Protein AF-A0A7S1X3N7-F1 (afdb_monomer_lite)

pLDDT: mean 81.67, std 18.6, range [31.98, 98.5]

Radius of gyration: 89.51 Å; chains: 1; bounding box: 173×61×250 Å

Organism: NCBI:txid63592

Sequence (342 aa):
VVDAVEEAHQVPEQGSAKADAKAALGGDIGMGGTGRISLIDYAVDTLDAALANFRRNRAAAFEDFMAEFQALQEQATRVGQLLELKDGELMLLREERDDLQAASEEANSELDRLQAAMNAKEEEAAQAVAGIKAKNKALKQALHELQAEHKALQMECNRVRQELEASAVRQSEADHRAGELTAEVTRFREEAARFQGEAAKHEETASTALMRRDATQAELSELQKKFGELQMSTAVDGKSQEYVVKSLEEAQEERTALRAKNLELQREVDDLRGVNLSQQAQLLDHQNTRLALAEAESKVSMATAQAEHAKEVLALGAKDQELLEIVKTLLADQEQLSKSLS

Secondary structure (DSSP, 8-state):
----------PPP-------------------TTSHHHHHHHHHHHHHHHHHHHHHHHHHHHHHHHHHHHHHHHHHHHHHHHHHHHHHHHHHHHHHHHHHHHHHHHHHHHHHHHHHHHHHHHHHHHHHHHHHHHHHHHHHHHHHHHHHHHHHHHHHHHHHHHHHHHHHHHHHHHHHHHHHHHHHHHHHHHHHHHHHHHHHHHHHHHHHHHHHHHHHHHHHHHHHHHHHHHHHHHHH--S-HHHHHHHHHHHHHHHHHHHHHHHHHHHHHHHHHHHHHHHHHHHHHHHHHHHHHHHHHHHHHHHHHHHHHHHHHHHHHHHHHHHHHHHHHHHHHHHHHHHHH-

Structure (mmCIF, N/CA/C/O backbone):
data_AF-A0A7S1X3N7-F1
#
_entry.id   AF-A0A7S1X3N7-F1
#
loop_
_atom_site.group_PDB
_atom_site.id
_atom_site.type_symbol
_atom_site.label_atom_id
_atom_site.label_alt_id
_atom_site.label_comp_id
_atom_site.label_asym_id
_atom_site.label_entity_id
_atom_site.label_seq_id
_atom_site.pdbx_PDB_ins_code
_atom_site.Cartn_x
_atom_site.Cartn_y
_atom_site.Cartn_z
_atom_site.occupancy
_atom_site.B_iso_or_equiv
_atom_site.auth_seq_id
_atom_site.auth_comp_id
_atom_site.auth_asym_id
_atom_site.auth_atom_id
_atom_site.pdbx_PDB_model_num
ATOM 1 N N . VAL A 1 1 ? 40.260 18.367 -54.764 1.00 40.00 1 VAL A N 1
ATOM 2 C CA . VAL A 1 1 ? 41.353 18.015 -55.696 1.00 40.00 1 VAL A CA 1
ATOM 3 C C . VAL A 1 1 ? 40.689 17.789 -57.034 1.00 40.00 1 VAL A C 1
ATOM 5 O O . VAL A 1 1 ? 40.081 16.750 -57.222 1.00 40.00 1 VAL A O 1
ATOM 8 N N . VAL A 1 2 ? 40.630 18.839 -57.844 1.00 35.69 2 VAL A N 1
ATOM 9 C CA . VAL A 1 2 ? 39.925 18.886 -59.130 1.00 35.69 2 VAL A CA 1
ATOM 10 C C . VAL A 1 2 ? 40.788 19.764 -60.032 1.00 35.69 2 VAL A C 1
ATOM 12 O O . VAL A 1 2 ? 41.028 20.905 -59.649 1.00 35.69 2 VAL A O 1
ATOM 15 N N . ASP A 1 3 ? 41.262 19.160 -61.128 1.00 36.78 3 ASP A N 1
ATOM 16 C CA . ASP A 1 3 ? 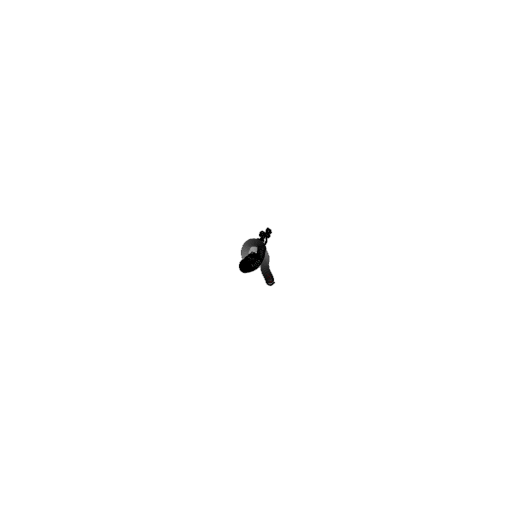41.555 19.713 -62.464 1.00 36.78 3 ASP A CA 1
ATOM 17 C C . ASP A 1 3 ? 42.520 20.917 -62.581 1.00 36.78 3 ASP A C 1
ATOM 19 O O . ASP A 1 3 ? 42.523 21.831 -61.773 1.00 36.78 3 ASP A O 1
ATOM 23 N N . ALA A 1 4 ? 43.384 21.063 -63.582 1.00 38.44 4 ALA A N 1
ATOM 24 C CA . ALA A 1 4 ? 43.682 20.311 -64.789 1.00 38.44 4 ALA A CA 1
ATOM 25 C C . ALA A 1 4 ? 45.101 20.703 -65.240 1.00 38.44 4 ALA A C 1
ATOM 27 O O . ALA A 1 4 ? 45.592 21.799 -64.962 1.00 38.44 4 ALA A O 1
ATOM 28 N N . VAL A 1 5 ? 45.736 19.774 -65.943 1.00 44.78 5 VAL A N 1
ATOM 29 C CA . VAL A 1 5 ? 46.969 19.942 -66.709 1.00 44.78 5 VAL A CA 1
ATOM 30 C C . VAL A 1 5 ? 46.626 20.637 -68.030 1.00 44.78 5 VAL A C 1
ATOM 32 O O . VAL A 1 5 ? 45.778 20.143 -68.766 1.00 44.78 5 VAL A O 1
ATOM 35 N N . GLU A 1 6 ? 47.309 21.736 -68.351 1.00 41.81 6 GLU A N 1
ATOM 36 C CA . GLU A 1 6 ? 47.381 22.290 -69.710 1.00 41.81 6 GLU A CA 1
ATOM 37 C C . GLU A 1 6 ? 48.855 22.390 -70.124 1.00 41.81 6 GLU A C 1
ATOM 39 O O . GLU A 1 6 ? 49.588 23.298 -69.731 1.00 41.81 6 GLU A O 1
ATOM 44 N N . GLU A 1 7 ? 49.288 21.410 -70.917 1.00 41.81 7 GLU A N 1
ATOM 45 C CA . GLU A 1 7 ? 50.455 21.501 -71.789 1.00 41.81 7 GLU A CA 1
ATOM 46 C C . GLU A 1 7 ? 50.010 22.069 -73.141 1.00 41.81 7 GLU A C 1
ATOM 48 O O . GLU A 1 7 ? 49.111 21.531 -73.785 1.00 41.81 7 GLU A O 1
ATOM 53 N N . ALA A 1 8 ? 50.694 23.111 -73.613 1.00 35.28 8 ALA A N 1
ATOM 54 C CA . ALA A 1 8 ? 50.691 23.489 -75.019 1.00 35.28 8 ALA A CA 1
ATOM 55 C C . ALA A 1 8 ? 52.132 23.727 -75.481 1.00 35.28 8 ALA A C 1
ATOM 57 O O . ALA A 1 8 ? 52.780 24.718 -75.143 1.00 35.28 8 ALA A O 1
ATOM 58 N N . HIS A 1 9 ? 52.622 22.768 -76.263 1.00 35.16 9 HIS A N 1
ATOM 59 C CA . HIS A 1 9 ? 53.802 22.873 -77.107 1.00 35.16 9 HIS A CA 1
ATOM 60 C C . HIS A 1 9 ? 53.662 23.997 -78.141 1.00 35.16 9 HIS A C 1
ATOM 62 O O . HIS A 1 9 ? 52.669 24.051 -78.861 1.00 35.16 9 HIS A O 1
ATOM 68 N N . GLN A 1 10 ? 54.726 24.783 -78.323 1.00 33.03 10 GLN A N 1
ATOM 69 C CA . GLN A 1 10 ? 55.079 25.369 -79.618 1.00 33.03 10 GLN A CA 1
ATOM 70 C C . GLN A 1 10 ? 56.592 25.231 -79.832 1.00 33.03 10 GLN A C 1
ATOM 72 O O . GLN A 1 10 ? 57.407 25.846 -79.149 1.00 33.03 10 GLN A O 1
ATOM 77 N N . VAL A 1 11 ? 56.936 24.347 -80.768 1.00 36.91 11 VAL A N 1
ATOM 78 C CA . VAL A 1 11 ? 58.272 24.128 -81.338 1.00 36.91 11 VAL A CA 1
ATOM 79 C C . VAL A 1 11 ? 58.586 25.277 -82.316 1.00 36.91 11 VAL A C 1
ATOM 81 O O . VAL A 1 11 ? 57.673 25.738 -83.003 1.00 36.91 11 VAL A O 1
ATOM 84 N N . PRO A 1 12 ? 59.843 25.754 -82.397 1.00 38.25 12 PRO A N 1
ATOM 85 C CA . PRO A 1 12 ? 60.230 26.877 -83.248 1.00 38.25 12 PRO A CA 1
ATOM 86 C C . PRO A 1 12 ? 60.347 26.497 -84.733 1.00 38.25 12 PRO A C 1
ATOM 88 O O . PRO A 1 12 ? 60.919 25.465 -85.084 1.00 38.25 12 PRO A O 1
ATOM 91 N N . GLU A 1 13 ? 59.867 27.387 -85.604 1.00 32.78 13 GLU A N 1
ATOM 92 C CA . GLU A 1 13 ? 60.093 27.353 -87.051 1.00 32.78 13 GLU A CA 1
ATOM 93 C C . GLU A 1 13 ? 61.589 27.505 -87.376 1.00 32.78 13 GLU A C 1
ATOM 95 O O . GLU A 1 13 ? 62.200 28.552 -87.150 1.00 32.78 13 GLU A O 1
ATOM 100 N N . GLN A 1 14 ? 62.174 26.466 -87.971 1.00 33.19 14 GLN A N 1
ATOM 101 C CA . GLN A 1 14 ? 63.392 26.563 -88.768 1.00 33.19 14 GLN A CA 1
ATOM 102 C C . GLN A 1 14 ? 63.088 26.205 -90.224 1.00 33.19 14 GLN A C 1
ATOM 104 O O . GLN A 1 14 ? 62.559 25.138 -90.516 1.00 33.19 14 GLN A O 1
ATOM 109 N N . GLY A 1 15 ? 63.552 27.070 -91.129 1.00 31.98 15 GLY A N 1
ATOM 110 C CA . GLY A 1 15 ? 64.021 26.661 -92.449 1.00 31.98 15 GLY A CA 1
ATOM 111 C C . GLY A 1 15 ? 63.140 27.045 -93.636 1.00 31.98 15 GLY A C 1
ATOM 112 O O . GLY A 1 15 ? 62.181 26.364 -93.968 1.00 31.98 15 GLY A O 1
ATOM 113 N N . SER A 1 16 ? 63.602 28.018 -94.423 1.00 34.56 16 SER A N 1
ATOM 114 C CA . SER A 1 16 ? 63.785 27.740 -95.852 1.00 34.56 16 SER A CA 1
ATOM 115 C C . SER A 1 16 ? 64.936 28.569 -96.424 1.00 34.56 16 SER A C 1
ATOM 117 O O . SER A 1 16 ? 64.802 29.713 -96.848 1.00 34.56 16 SER A O 1
ATOM 119 N N . ALA A 1 17 ? 66.113 27.947 -96.438 1.00 35.59 17 ALA A N 1
ATOM 120 C CA . ALA A 1 17 ? 67.140 28.271 -97.407 1.00 35.59 17 ALA A CA 1
ATOM 121 C C . ALA A 1 17 ? 66.644 27.790 -98.779 1.00 35.59 17 ALA A C 1
ATOM 123 O O . ALA A 1 17 ? 66.526 26.588 -99.016 1.00 35.59 17 ALA A O 1
ATOM 124 N N . LYS A 1 18 ? 66.351 28.725 -99.684 1.00 37.38 18 LYS A N 1
ATOM 125 C CA . LYS A 1 18 ? 66.353 28.457 -101.123 1.00 37.38 18 LYS A CA 1
ATOM 126 C C . LYS A 1 18 ? 67.552 29.161 -101.733 1.00 37.38 18 LYS A C 1
ATOM 128 O O . LYS A 1 18 ? 67.634 30.385 -101.768 1.00 37.38 18 LYS A O 1
ATOM 133 N N . ALA A 1 19 ? 68.491 28.326 -102.152 1.00 36.88 19 ALA A N 1
ATOM 134 C CA . ALA A 1 19 ? 69.541 28.655 -103.086 1.00 36.88 19 ALA A CA 1
ATOM 135 C C . ALA A 1 19 ? 68.937 29.176 -104.397 1.00 36.88 19 ALA A C 1
ATOM 137 O O . ALA A 1 19 ? 67.912 28.667 -104.833 1.00 36.88 19 ALA A O 1
ATOM 138 N N . ASP A 1 20 ? 69.616 30.132 -105.025 1.00 38.41 20 ASP A N 1
ATOM 139 C CA . ASP A 1 20 ? 69.907 30.053 -106.455 1.00 38.41 20 ASP A CA 1
ATOM 140 C C . ASP A 1 20 ? 71.143 30.905 -106.755 1.00 38.41 20 ASP A C 1
ATOM 142 O O . ASP A 1 20 ? 71.100 32.095 -107.064 1.00 38.41 20 ASP A O 1
ATOM 146 N N . ALA A 1 21 ? 72.291 30.240 -106.629 1.00 35.72 21 ALA A N 1
ATOM 147 C CA . ALA A 1 21 ? 73.495 30.605 -107.341 1.00 35.72 21 ALA A CA 1
ATOM 148 C C . ALA A 1 21 ? 73.266 30.294 -108.826 1.00 35.72 21 ALA A C 1
ATOM 150 O O . ALA A 1 21 ? 73.184 29.130 -109.219 1.00 35.72 21 ALA A O 1
ATOM 151 N N . LYS A 1 22 ? 73.205 31.331 -109.665 1.00 41.59 22 LYS A N 1
ATOM 152 C CA . LYS A 1 22 ? 73.392 31.187 -111.110 1.00 41.59 22 LYS A CA 1
ATOM 153 C C . LYS A 1 22 ? 74.346 32.265 -111.627 1.00 41.59 22 LYS A C 1
ATOM 155 O O . LYS A 1 22 ? 73.967 33.414 -111.816 1.00 41.59 22 LYS A O 1
ATOM 160 N N . ALA A 1 23 ? 75.599 31.823 -111.763 1.00 39.00 23 ALA A N 1
ATOM 161 C CA . ALA A 1 23 ? 76.650 32.199 -112.717 1.00 39.00 23 ALA A CA 1
ATOM 162 C C . ALA A 1 23 ? 76.291 33.340 -113.701 1.00 39.00 23 ALA A C 1
ATOM 164 O O . ALA A 1 23 ? 75.297 33.241 -114.410 1.00 39.00 23 ALA A O 1
ATOM 165 N N . ALA A 1 24 ? 77.053 34.427 -113.874 1.00 39.59 24 ALA A N 1
ATOM 166 C CA . ALA A 1 24 ? 78.513 34.570 -113.857 1.00 39.59 24 ALA A CA 1
ATOM 167 C C . ALA A 1 24 ? 79.218 33.422 -114.588 1.00 39.59 24 ALA A C 1
ATOM 169 O O . ALA A 1 24 ? 79.858 32.603 -113.948 1.00 39.59 24 ALA A O 1
ATOM 170 N N . LEU A 1 25 ? 79.032 33.340 -115.911 1.00 37.72 25 LEU A N 1
ATOM 171 C CA . LEU A 1 25 ? 79.966 32.752 -116.880 1.00 37.72 25 LEU A CA 1
ATOM 172 C C . LEU A 1 25 ? 79.434 33.034 -118.292 1.00 37.72 25 LEU A C 1
ATOM 174 O O . LEU A 1 25 ? 78.384 32.542 -118.690 1.00 37.72 25 LEU A O 1
ATOM 178 N N . GLY A 1 26 ? 80.164 33.862 -119.030 1.00 36.25 26 GLY A N 1
ATOM 179 C CA . GLY A 1 26 ? 79.854 34.241 -120.406 1.00 36.25 26 GLY A CA 1
ATOM 180 C C . GLY A 1 26 ? 80.964 35.101 -120.990 1.00 36.25 26 GLY A C 1
ATOM 181 O O . GLY A 1 26 ? 80.697 36.159 -121.547 1.00 36.25 26 GLY A O 1
ATOM 182 N N . GLY A 1 27 ? 82.209 34.675 -120.753 1.00 39.00 27 GLY A N 1
ATOM 183 C CA . GLY A 1 27 ? 83.386 35.172 -121.443 1.00 39.00 27 GLY A CA 1
ATOM 184 C C . GLY A 1 27 ? 83.392 34.660 -122.878 1.00 39.00 27 GLY A C 1
ATOM 185 O O . GLY A 1 27 ? 83.196 33.472 -123.131 1.00 39.00 27 GLY A O 1
ATOM 186 N N . ASP A 1 28 ? 83.600 35.597 -123.787 1.00 41.72 28 ASP A N 1
ATOM 187 C CA . ASP A 1 28 ? 83.743 35.407 -125.219 1.00 41.72 28 ASP A CA 1
ATOM 188 C C . ASP A 1 28 ? 85.150 34.848 -125.493 1.00 41.72 28 ASP A C 1
ATOM 190 O O . ASP A 1 28 ? 86.141 35.575 -125.430 1.00 41.72 28 ASP A O 1
ATOM 194 N N . ILE A 1 29 ? 85.268 33.531 -125.699 1.00 42.97 29 ILE A N 1
ATOM 195 C CA . ILE A 1 29 ? 86.505 32.900 -126.182 1.00 42.97 29 ILE A CA 1
ATOM 196 C C . ILE A 1 29 ? 86.153 31.924 -127.301 1.00 42.97 29 ILE A C 1
ATOM 198 O O . ILE A 1 29 ? 85.418 30.952 -127.123 1.00 42.97 29 ILE A O 1
ATOM 202 N N . GLY A 1 30 ? 86.706 32.238 -128.471 1.00 39.28 30 GLY A N 1
ATOM 203 C CA . GLY A 1 30 ? 86.535 31.531 -129.725 1.00 39.28 30 GLY A CA 1
ATOM 204 C C . GLY A 1 30 ? 86.944 30.058 -129.688 1.00 39.28 30 GLY A C 1
ATOM 205 O O . GLY A 1 30 ? 87.846 29.621 -128.978 1.00 39.28 30 GLY A O 1
ATOM 206 N N . MET A 1 31 ? 86.231 29.310 -130.523 1.00 39.97 31 MET A N 1
ATOM 207 C CA . MET A 1 31 ? 86.315 27.875 -130.753 1.00 39.97 31 MET A CA 1
ATOM 208 C C . MET A 1 31 ? 87.683 27.398 -131.260 1.00 39.97 31 MET A C 1
ATOM 210 O O . MET A 1 31 ? 88.169 27.858 -132.291 1.00 39.97 31 MET A O 1
ATOM 214 N N . GLY A 1 32 ? 88.192 26.344 -130.616 1.00 37.72 32 GLY A N 1
ATOM 215 C CA . GLY A 1 32 ? 89.198 25.419 -131.141 1.00 37.72 32 GLY A CA 1
ATOM 216 C C . GLY A 1 32 ? 88.828 23.956 -130.838 1.00 37.72 32 GLY A C 1
ATOM 217 O O . GLY A 1 32 ? 89.127 23.444 -129.768 1.00 37.72 32 GLY A O 1
ATOM 218 N N . GLY A 1 33 ? 88.129 23.307 -131.775 1.00 43.81 33 GLY A N 1
ATOM 219 C CA . GLY A 1 33 ? 88.212 21.894 -132.211 1.00 43.81 33 GLY A CA 1
ATOM 220 C C . GLY A 1 33 ? 88.226 20.661 -131.282 1.00 43.81 33 GLY A C 1
ATOM 221 O O . GLY A 1 33 ? 87.825 19.608 -131.766 1.00 43.81 33 GLY A O 1
ATOM 222 N N . THR A 1 34 ? 88.655 20.697 -130.017 1.00 49.03 34 THR A N 1
ATOM 223 C CA . THR A 1 34 ? 88.927 19.460 -129.231 1.00 49.03 34 THR A CA 1
ATOM 224 C C . THR A 1 34 ? 88.362 19.444 -127.801 1.00 49.03 34 THR A C 1
ATOM 226 O O . THR A 1 34 ? 88.423 18.415 -127.137 1.00 49.03 34 THR A O 1
ATOM 229 N N . GLY A 1 35 ? 87.722 20.527 -127.340 1.00 47.34 35 GLY A N 1
ATOM 230 C CA . GLY A 1 35 ? 87.152 20.647 -125.982 1.00 47.34 35 GLY A CA 1
ATOM 231 C C . GLY A 1 35 ? 85.696 20.185 -125.797 1.00 47.34 35 GLY A C 1
ATOM 232 O O . GLY A 1 35 ? 85.143 20.328 -124.711 1.00 47.34 35 GLY A O 1
ATOM 233 N N . ARG A 1 36 ? 85.031 19.661 -126.839 1.00 49.53 36 ARG A N 1
ATOM 234 C CA . ARG A 1 36 ? 83.619 19.226 -126.740 1.00 49.53 36 ARG A CA 1
ATOM 235 C C . ARG A 1 36 ? 83.440 17.861 -126.071 1.00 49.53 36 ARG A C 1
ATOM 237 O O . ARG A 1 36 ? 82.425 17.666 -125.417 1.00 49.53 36 ARG A O 1
ATOM 244 N N . ILE A 1 37 ? 84.408 16.952 -126.200 1.00 53.44 37 ILE A N 1
ATOM 245 C CA . ILE A 1 37 ? 84.350 15.625 -125.561 1.00 53.44 37 ILE A CA 1
ATOM 246 C C . ILE A 1 37 ? 84.584 15.766 -124.045 1.00 53.44 37 ILE A C 1
ATOM 248 O O . ILE A 1 37 ? 83.771 15.289 -123.265 1.00 53.44 37 ILE A O 1
ATOM 252 N N . SER A 1 38 ? 85.563 16.579 -123.619 1.00 59.84 38 SER A N 1
ATOM 253 C CA . SER A 1 38 ? 85.843 16.820 -122.191 1.00 59.84 38 SER A CA 1
ATOM 254 C C . SER A 1 38 ? 84.722 17.549 -121.438 1.00 59.84 38 SER A C 1
ATOM 256 O O . SER A 1 38 ? 84.604 17.406 -120.226 1.00 59.84 38 SER A O 1
ATOM 258 N N . LEU A 1 39 ? 83.909 18.354 -122.133 1.00 65.00 39 LEU A N 1
ATOM 259 C CA . LEU A 1 39 ? 82.765 19.048 -121.532 1.00 65.00 39 LEU A CA 1
ATOM 260 C C . LEU A 1 39 ? 81.564 18.109 -121.337 1.00 65.00 39 LEU A C 1
ATOM 262 O O . LEU A 1 39 ? 80.830 18.253 -120.363 1.00 65.00 39 LEU A O 1
ATOM 266 N N . ILE A 1 40 ? 81.371 17.157 -122.256 1.00 72.75 40 ILE A N 1
ATOM 267 C CA . ILE A 1 40 ? 80.328 16.131 -122.149 1.00 72.75 40 ILE A CA 1
ATOM 268 C C . ILE A 1 40 ? 80.687 15.148 -121.035 1.00 72.75 40 ILE A C 1
ATOM 270 O O . ILE A 1 40 ? 79.837 14.892 -120.190 1.00 72.75 40 ILE A O 1
ATOM 274 N N . ASP A 1 41 ? 81.937 14.685 -120.973 1.00 74.25 41 ASP A N 1
ATOM 275 C CA . ASP A 1 41 ? 82.396 13.781 -119.910 1.00 74.25 41 ASP A CA 1
ATOM 276 C C . ASP A 1 41 ? 82.271 14.439 -118.524 1.00 74.25 41 ASP A C 1
ATOM 278 O O . ASP A 1 41 ? 81.711 13.851 -117.605 1.00 74.25 41 ASP A O 1
ATOM 282 N N . TYR A 1 42 ? 82.643 15.719 -118.389 1.00 77.19 42 TYR A N 1
ATOM 283 C CA . TYR A 1 42 ? 82.430 16.486 -117.154 1.00 77.19 42 TYR A CA 1
ATOM 284 C C . TYR A 1 42 ? 80.940 16.664 -116.800 1.00 77.19 42 TYR A C 1
ATOM 286 O O . TYR A 1 42 ? 80.556 16.596 -115.631 1.00 77.19 42 TYR A O 1
ATOM 294 N N . ALA A 1 43 ? 80.073 16.896 -117.792 1.00 75.56 43 ALA A N 1
ATOM 295 C CA . ALA A 1 43 ? 78.629 16.998 -117.574 1.00 75.56 43 ALA A CA 1
ATOM 296 C C . ALA A 1 43 ? 78.009 15.655 -117.144 1.00 75.56 43 ALA A C 1
ATOM 298 O O . ALA A 1 43 ? 77.106 15.636 -116.312 1.00 75.56 43 ALA A O 1
ATOM 299 N N . VAL A 1 44 ? 78.508 14.537 -117.677 1.00 81.56 44 VAL A N 1
ATOM 300 C CA . VAL A 1 44 ? 78.096 13.185 -117.280 1.00 81.56 44 VAL A CA 1
ATOM 301 C C . VAL A 1 44 ? 78.582 12.871 -115.865 1.00 81.56 44 VAL A C 1
ATOM 303 O O . VAL A 1 44 ? 77.761 12.508 -115.030 1.00 81.56 44 VAL A O 1
ATOM 306 N N . ASP A 1 45 ? 79.851 13.131 -115.540 1.00 81.88 45 ASP A N 1
ATOM 307 C CA . ASP A 1 45 ? 80.408 12.913 -114.197 1.00 81.88 45 ASP A CA 1
ATOM 308 C C . ASP A 1 45 ? 79.705 13.761 -113.123 1.00 81.88 45 ASP A C 1
ATOM 310 O O . ASP A 1 45 ? 79.450 13.304 -112.006 1.00 81.88 45 ASP A O 1
ATOM 314 N N . THR A 1 46 ? 79.353 15.010 -113.447 1.00 80.94 46 THR A N 1
ATOM 315 C CA . THR A 1 46 ? 78.602 15.885 -112.530 1.00 80.94 46 THR A CA 1
ATOM 316 C C . THR A 1 46 ? 77.153 15.439 -112.356 1.00 80.94 46 THR A C 1
ATOM 318 O O . THR A 1 46 ? 76.634 15.502 -111.238 1.00 80.94 46 THR A O 1
ATOM 321 N N . LEU A 1 47 ? 76.502 14.944 -113.414 1.00 83.75 47 LEU A N 1
ATOM 322 C CA . LEU A 1 47 ? 75.176 14.331 -113.321 1.00 83.75 47 LEU A CA 1
ATOM 323 C C . LEU A 1 47 ? 75.212 13.023 -112.527 1.00 83.75 47 LEU A C 1
ATOM 325 O O . LEU A 1 47 ? 74.334 12.815 -111.693 1.00 83.75 47 LEU A O 1
ATOM 329 N N . ASP A 1 48 ? 76.229 12.185 -112.709 1.00 84.06 48 ASP A N 1
ATOM 330 C CA . ASP A 1 48 ? 76.407 10.943 -111.956 1.00 84.06 48 ASP A CA 1
ATOM 331 C C . ASP A 1 48 ? 76.693 11.219 -110.476 1.00 84.06 48 ASP A C 1
ATOM 333 O O . ASP A 1 48 ? 76.115 10.567 -109.602 1.00 84.06 48 ASP A O 1
ATOM 337 N N . ALA A 1 49 ? 77.490 12.244 -110.162 1.00 82.25 49 ALA A N 1
ATOM 338 C CA . ALA A 1 49 ? 77.694 12.711 -108.793 1.00 82.25 49 ALA A CA 1
ATOM 339 C C . ALA A 1 49 ? 76.400 13.272 -108.174 1.00 82.25 49 ALA A C 1
ATOM 341 O O . ALA A 1 49 ? 76.083 12.971 -107.019 1.00 82.25 49 ALA A O 1
ATOM 342 N N . ALA A 1 50 ? 75.615 14.044 -108.933 1.00 83.31 50 ALA A N 1
ATOM 343 C CA . ALA A 1 50 ? 74.322 14.560 -108.487 1.00 83.31 50 ALA A CA 1
ATOM 344 C C . ALA A 1 50 ? 73.296 13.434 -108.273 1.00 83.31 50 ALA A C 1
ATOM 346 O O . ALA A 1 50 ? 72.578 13.436 -107.273 1.00 83.31 50 ALA A O 1
ATOM 347 N N . LEU A 1 51 ? 73.265 12.434 -109.157 1.00 87.50 51 LEU A N 1
ATOM 348 C CA . LEU A 1 51 ? 72.406 11.257 -109.050 1.00 87.50 51 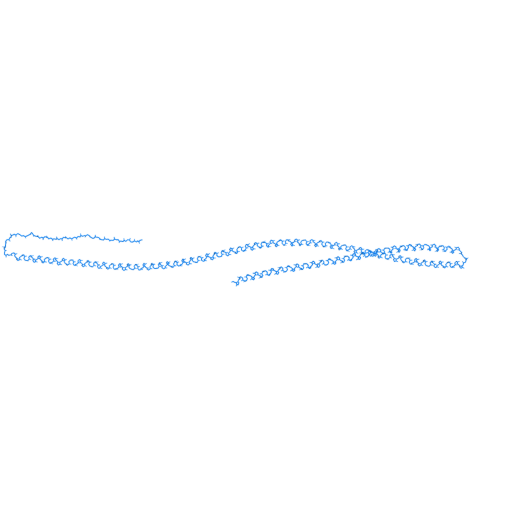LEU A CA 1
ATOM 349 C C . LEU A 1 51 ? 72.816 10.378 -107.863 1.00 87.50 51 LEU A C 1
ATOM 351 O O . LEU A 1 51 ? 71.956 9.889 -107.129 1.00 87.50 51 LEU A O 1
ATOM 355 N N . ALA A 1 52 ? 74.119 10.197 -107.640 1.00 84.25 52 ALA A N 1
ATOM 356 C CA . ALA A 1 52 ? 74.651 9.491 -106.480 1.00 84.25 52 ALA A CA 1
ATOM 357 C C . ALA A 1 52 ? 74.295 10.215 -105.173 1.00 84.25 52 ALA A C 1
ATOM 359 O O . ALA A 1 52 ? 73.852 9.570 -104.225 1.00 84.25 52 ALA A O 1
ATOM 360 N N . ASN A 1 53 ? 74.405 11.546 -105.134 1.00 86.81 53 ASN A N 1
ATOM 361 C CA . ASN A 1 53 ? 73.986 12.351 -103.986 1.00 86.81 53 ASN A CA 1
ATOM 362 C C . ASN A 1 53 ? 72.471 12.305 -103.767 1.00 86.81 53 ASN A C 1
ATOM 364 O O . ASN A 1 53 ? 72.032 12.134 -102.636 1.00 86.81 53 ASN A O 1
ATOM 368 N N . PHE A 1 54 ? 71.659 12.368 -104.826 1.00 90.44 54 PHE A N 1
ATOM 369 C CA . PHE A 1 54 ? 70.209 12.208 -104.715 1.00 90.44 54 PHE A CA 1
ATOM 370 C C . PHE A 1 54 ? 69.832 10.827 -104.164 1.00 90.44 54 PHE A C 1
ATOM 372 O O . PHE A 1 54 ? 68.999 10.727 -103.266 1.00 90.44 54 PHE A O 1
ATOM 379 N N . ARG A 1 55 ? 70.473 9.757 -104.653 1.00 91.31 55 ARG A N 1
ATOM 380 C CA . ARG A 1 55 ? 70.269 8.391 -104.147 1.00 91.31 55 ARG A CA 1
ATOM 381 C C . ARG A 1 55 ? 70.679 8.258 -102.680 1.00 91.31 55 ARG A C 1
ATOM 383 O O . ARG A 1 55 ? 69.932 7.651 -101.921 1.00 91.31 55 ARG A O 1
ATOM 390 N N . ARG A 1 56 ? 71.810 8.849 -102.277 1.00 88.81 56 ARG A N 1
ATOM 391 C CA . ARG A 1 56 ? 72.262 8.876 -100.875 1.00 88.81 56 ARG A CA 1
ATOM 392 C C . ARG A 1 56 ? 71.308 9.656 -99.977 1.00 88.81 56 ARG A C 1
ATOM 394 O O . ARG A 1 56 ? 70.893 9.124 -98.961 1.00 88.81 56 ARG A O 1
ATOM 401 N N . ASN A 1 57 ? 70.901 10.859 -100.376 1.00 91.75 57 ASN A N 1
ATOM 402 C CA . ASN A 1 57 ? 69.970 11.680 -99.600 1.00 91.75 57 ASN A CA 1
ATOM 403 C C . ASN A 1 57 ? 68.596 11.014 -99.479 1.00 91.75 57 ASN A C 1
ATOM 405 O O . ASN A 1 57 ? 67.982 11.063 -98.422 1.00 91.75 57 ASN A O 1
ATOM 409 N N . ARG A 1 58 ? 68.122 10.352 -100.542 1.00 92.56 58 ARG A N 1
ATOM 410 C CA . ARG A 1 58 ? 66.881 9.570 -100.504 1.00 92.56 58 ARG A CA 1
ATOM 411 C C . ARG A 1 58 ? 66.992 8.361 -99.572 1.00 92.56 58 ARG A C 1
ATOM 413 O O . ARG A 1 58 ? 66.020 8.060 -98.891 1.00 92.56 58 ARG A O 1
ATOM 420 N N . ALA A 1 59 ? 68.128 7.663 -99.570 1.00 90.25 59 ALA A N 1
ATOM 421 C CA . ALA A 1 59 ? 68.364 6.543 -98.663 1.00 90.25 59 ALA A CA 1
ATOM 422 C C . ALA A 1 59 ? 68.427 7.015 -97.202 1.00 90.25 59 ALA A C 1
ATOM 424 O O . ALA A 1 59 ? 67.706 6.469 -96.379 1.00 90.25 59 ALA A O 1
ATOM 425 N N . ALA A 1 60 ? 69.178 8.083 -96.917 1.00 89.94 60 ALA A N 1
ATOM 426 C CA . ALA A 1 60 ? 69.266 8.680 -95.584 1.00 89.94 60 ALA A CA 1
ATOM 427 C C . ALA A 1 60 ? 67.896 9.161 -95.074 1.00 89.94 60 ALA A C 1
ATOM 429 O O . ALA A 1 60 ? 67.482 8.778 -93.992 1.00 89.94 60 ALA A O 1
ATOM 430 N N . ALA A 1 61 ? 67.129 9.891 -95.892 1.00 91.62 61 ALA A N 1
ATOM 431 C CA . ALA A 1 61 ? 65.786 10.334 -95.510 1.00 91.62 61 ALA A CA 1
ATOM 432 C C . ALA A 1 61 ? 64.812 9.165 -95.265 1.00 91.62 61 ALA A C 1
ATOM 434 O O . ALA A 1 61 ? 63.904 9.272 -94.445 1.00 91.62 61 ALA A O 1
ATOM 435 N N . PHE A 1 62 ? 64.974 8.050 -95.985 1.00 93.75 62 PHE A N 1
ATOM 436 C CA . PHE A 1 62 ? 64.185 6.844 -95.740 1.00 93.75 62 PHE A CA 1
ATOM 437 C C . PHE A 1 62 ? 64.615 6.134 -94.448 1.00 93.75 62 PHE A C 1
ATOM 439 O O . PHE A 1 62 ? 63.756 5.654 -93.717 1.00 93.75 62 PHE A O 1
ATOM 446 N N . GLU A 1 63 ? 65.914 6.082 -94.149 1.00 93.56 63 GLU A N 1
ATOM 447 C CA . GLU A 1 63 ? 66.436 5.548 -92.886 1.00 93.56 63 GLU A CA 1
ATOM 448 C C . GLU A 1 63 ? 65.966 6.379 -91.684 1.00 93.56 63 GLU A C 1
ATOM 450 O O . GLU A 1 63 ? 65.461 5.800 -90.723 1.00 93.56 63 GLU A O 1
ATOM 455 N N . ASP A 1 64 ? 66.023 7.711 -91.776 1.00 93.69 64 ASP A N 1
ATOM 456 C CA . ASP A 1 64 ? 65.508 8.631 -90.753 1.00 93.69 64 ASP A CA 1
ATOM 457 C C . ASP A 1 64 ? 64.003 8.417 -90.529 1.00 93.69 64 ASP A C 1
ATOM 459 O O . ASP A 1 64 ? 63.559 8.224 -89.398 1.00 93.69 64 ASP A O 1
ATOM 463 N N . PHE A 1 65 ? 63.218 8.337 -91.611 1.00 95.69 65 PHE A N 1
ATOM 464 C CA . PHE A 1 65 ? 61.788 8.030 -91.531 1.00 95.69 65 PHE A CA 1
ATOM 465 C C . PHE A 1 65 ? 61.516 6.676 -90.863 1.00 95.69 65 PHE A C 1
ATOM 467 O O . PHE A 1 65 ? 60.601 6.559 -90.051 1.00 95.69 65 PHE A O 1
ATOM 474 N N . MET A 1 66 ? 62.290 5.638 -91.190 1.00 95.94 66 MET A N 1
ATOM 475 C CA . MET A 1 66 ? 62.116 4.317 -90.582 1.00 95.94 66 MET A CA 1
ATOM 476 C C . MET A 1 66 ? 62.480 4.319 -89.095 1.00 95.94 66 MET A C 1
ATOM 478 O O . MET A 1 66 ? 61.805 3.644 -88.317 1.00 95.94 66 MET A O 1
ATOM 482 N N . ALA A 1 67 ? 63.500 5.080 -88.691 1.00 94.31 67 ALA A N 1
ATOM 483 C CA . ALA A 1 67 ? 63.864 5.252 -87.288 1.00 94.31 67 ALA A CA 1
ATOM 484 C C . ALA A 1 67 ? 62.768 6.001 -86.510 1.00 94.31 67 ALA A C 1
ATOM 486 O O . ALA A 1 67 ? 62.367 5.556 -85.434 1.00 94.31 67 ALA A O 1
ATOM 487 N N . GLU A 1 68 ? 62.224 7.083 -87.076 1.00 95.94 68 GLU A N 1
ATOM 488 C CA . GLU A 1 68 ? 61.084 7.805 -86.500 1.00 95.94 68 GLU A CA 1
ATOM 489 C C . GLU A 1 68 ? 59.840 6.916 -86.406 1.00 95.94 68 GLU A C 1
ATOM 491 O O . GLU A 1 68 ? 59.193 6.866 -85.361 1.00 95.94 68 GLU A O 1
ATOM 496 N N . PHE A 1 69 ? 59.527 6.159 -87.462 1.00 95.88 69 PHE A N 1
ATOM 497 C CA . PHE A 1 69 ? 58.400 5.229 -87.478 1.00 95.88 69 PHE A CA 1
ATOM 498 C C . PHE A 1 69 ? 58.532 4.151 -86.394 1.00 95.88 69 PHE A C 1
ATOM 500 O O . PHE A 1 69 ? 57.563 3.868 -85.687 1.00 95.88 69 PHE A O 1
ATOM 507 N N . GLN A 1 70 ? 59.726 3.578 -86.219 1.00 95.88 70 GLN A N 1
ATOM 508 C CA . GLN A 1 70 ? 59.995 2.606 -85.156 1.00 95.88 70 GLN A CA 1
ATOM 509 C C . GLN A 1 70 ? 59.864 3.236 -83.764 1.00 95.88 70 GLN A C 1
ATOM 511 O O . GLN A 1 70 ? 59.207 2.658 -82.899 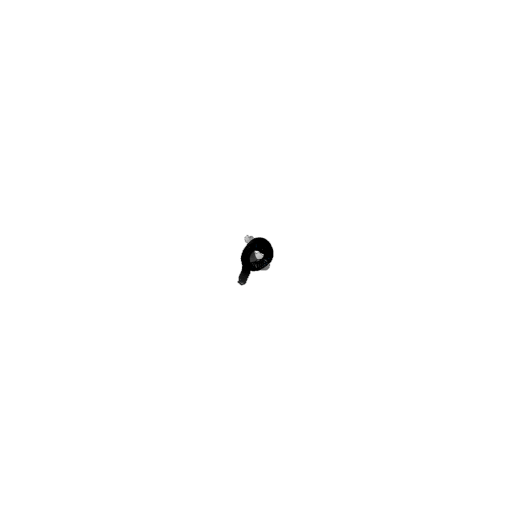1.00 95.88 70 GLN A O 1
ATOM 516 N N . ALA A 1 71 ? 60.404 4.441 -83.558 1.00 95.62 71 ALA A N 1
ATOM 517 C CA . ALA A 1 71 ? 60.263 5.165 -82.295 1.00 95.62 71 ALA A CA 1
ATOM 518 C C . ALA A 1 71 ? 58.788 5.461 -81.962 1.00 95.62 71 ALA A C 1
ATOM 520 O O . ALA A 1 71 ? 58.354 5.267 -80.824 1.00 95.62 71 ALA A O 1
ATOM 521 N N . LEU A 1 72 ? 57.992 5.854 -82.961 1.00 96.56 72 LEU A N 1
ATOM 522 C CA . LEU A 1 72 ? 56.543 6.036 -82.837 1.00 96.56 72 LEU A CA 1
ATOM 523 C C . LEU A 1 72 ? 55.821 4.726 -82.502 1.00 96.56 72 LEU A C 1
ATOM 525 O O . LEU A 1 72 ? 54.921 4.721 -81.664 1.00 96.56 72 LEU A O 1
ATOM 529 N N . GLN A 1 73 ? 56.216 3.610 -83.115 1.00 96.19 73 GLN A N 1
ATOM 530 C CA . GLN A 1 73 ? 55.630 2.300 -82.833 1.00 96.19 73 GLN A CA 1
ATOM 531 C C . GLN A 1 73 ? 55.933 1.833 -81.398 1.00 96.19 73 GLN A C 1
ATOM 533 O O . GLN A 1 73 ? 55.049 1.313 -80.708 1.00 96.19 73 GLN A O 1
ATOM 538 N N . GLU A 1 74 ? 57.155 2.061 -80.911 1.00 96.25 74 GLU A N 1
ATOM 539 C CA . GLU A 1 74 ? 57.516 1.811 -79.513 1.00 96.25 74 GLU A CA 1
ATOM 540 C C . GLU A 1 74 ? 56.728 2.708 -78.555 1.00 96.25 74 GLU A C 1
ATOM 542 O O . GLU A 1 74 ? 56.208 2.230 -77.544 1.00 96.25 74 GLU A O 1
ATOM 547 N N . GLN A 1 75 ? 56.595 3.998 -78.877 1.00 96.75 75 GLN A N 1
ATOM 548 C CA . GLN A 1 75 ? 55.815 4.939 -78.078 1.00 96.75 75 GLN A CA 1
ATOM 549 C C . GLN A 1 75 ? 54.340 4.525 -78.011 1.00 96.75 75 GLN A C 1
ATOM 551 O O . GLN A 1 75 ? 53.776 4.485 -76.920 1.00 96.75 75 GLN A O 1
ATOM 556 N N . ALA A 1 76 ? 53.734 4.145 -79.139 1.00 96.19 76 ALA A N 1
ATOM 557 C CA . ALA A 1 76 ? 52.361 3.648 -79.187 1.00 96.19 76 ALA A CA 1
ATOM 558 C C . ALA A 1 76 ? 52.179 2.390 -78.322 1.00 96.19 76 ALA A C 1
ATOM 560 O O . ALA A 1 76 ? 51.194 2.276 -77.594 1.00 96.19 76 ALA A O 1
ATOM 561 N N . THR A 1 77 ? 53.161 1.483 -78.333 1.00 97.12 77 THR A N 1
ATOM 562 C CA . THR A 1 77 ? 53.143 0.275 -77.493 1.00 97.12 77 THR A CA 1
ATOM 563 C C . THR A 1 77 ? 53.206 0.623 -76.003 1.00 97.12 77 THR A C 1
ATOM 565 O O . THR A 1 77 ? 52.428 0.088 -75.215 1.00 97.12 77 THR A O 1
ATOM 568 N N . ARG A 1 78 ? 54.081 1.560 -75.603 1.00 96.75 78 ARG A N 1
ATOM 569 C CA . ARG A 1 78 ? 54.171 2.031 -74.206 1.00 96.75 78 ARG A CA 1
ATOM 570 C C . ARG A 1 78 ? 52.883 2.712 -73.750 1.00 96.75 78 ARG A C 1
ATOM 572 O O . ARG A 1 78 ? 52.437 2.474 -72.633 1.00 96.75 78 ARG A O 1
ATOM 579 N N . VAL A 1 79 ? 52.274 3.531 -74.608 1.00 97.38 79 VAL A N 1
ATOM 580 C CA . VAL A 1 79 ? 50.979 4.166 -74.319 1.00 97.38 79 VAL A CA 1
ATOM 581 C C . VAL A 1 79 ? 49.887 3.108 -74.145 1.00 97.38 79 VAL A C 1
ATOM 583 O O . VAL A 1 79 ? 49.123 3.202 -73.191 1.00 97.38 79 VAL A O 1
ATOM 586 N N . GLY A 1 80 ? 49.853 2.072 -74.990 1.00 97.44 80 GLY A N 1
ATOM 587 C CA . GLY A 1 80 ? 48.918 0.951 -74.841 1.00 97.44 80 GLY A CA 1
ATOM 588 C C . GLY A 1 80 ? 49.046 0.243 -73.488 1.00 97.44 80 GLY A C 1
ATOM 589 O O . GLY A 1 80 ? 48.054 0.074 -72.789 1.00 97.44 80 GLY A O 1
ATOM 590 N N . GLN A 1 81 ? 50.271 -0.079 -73.066 1.00 97.00 81 GLN A N 1
ATOM 591 C CA . GLN A 1 81 ? 50.527 -0.703 -71.759 1.00 97.00 81 GLN A CA 1
ATOM 592 C C . GLN A 1 81 ? 50.124 0.198 -70.583 1.00 97.00 81 GLN A C 1
ATOM 594 O O . GLN A 1 81 ? 49.583 -0.277 -69.587 1.00 97.00 81 GLN A O 1
ATOM 599 N N . LEU A 1 82 ? 50.374 1.508 -70.685 1.00 97.69 82 LEU A N 1
ATOM 600 C CA . LEU A 1 82 ? 49.949 2.466 -69.663 1.00 97.69 82 LEU A CA 1
ATOM 601 C C . LEU A 1 82 ? 48.424 2.568 -69.572 1.00 97.69 82 LEU A C 1
ATOM 603 O O . LEU A 1 82 ? 47.905 2.670 -68.463 1.00 97.69 82 LEU A O 1
ATOM 607 N N . LEU A 1 83 ? 47.717 2.521 -70.704 1.00 97.25 83 LEU A N 1
ATOM 608 C CA . LEU A 1 83 ? 46.254 2.499 -70.722 1.00 97.25 83 LEU A CA 1
ATOM 609 C C . LEU A 1 83 ? 45.711 1.244 -70.035 1.00 97.25 83 LEU A C 1
ATOM 611 O O . LEU A 1 83 ? 44.867 1.373 -69.158 1.00 97.25 83 LEU A O 1
ATOM 615 N N . GLU A 1 84 ? 46.254 0.061 -70.334 1.00 96.94 84 GLU A N 1
ATOM 616 C CA . GLU A 1 84 ? 45.844 -1.191 -69.676 1.00 96.94 84 GLU A CA 1
ATOM 617 C C . GLU A 1 84 ? 46.057 -1.151 -68.154 1.00 96.94 84 GLU A C 1
ATOM 619 O O . GLU A 1 84 ? 45.181 -1.556 -67.388 1.00 96.94 84 GLU A O 1
ATOM 624 N N . LEU A 1 85 ? 47.198 -0.621 -67.696 1.00 97.50 85 LEU A N 1
ATOM 625 C CA . LEU A 1 85 ? 47.466 -0.449 -66.265 1.00 97.50 85 LEU A CA 1
ATOM 626 C C . LEU A 1 85 ? 46.480 0.530 -65.617 1.00 97.50 85 LEU A C 1
ATOM 628 O O . LEU A 1 85 ? 45.975 0.259 -64.527 1.00 97.50 85 LEU A O 1
ATOM 632 N N . LYS A 1 86 ? 46.182 1.652 -66.282 1.00 96.81 86 LYS A N 1
ATOM 633 C CA . LYS A 1 86 ? 45.238 2.653 -65.770 1.00 96.81 86 LYS A CA 1
ATOM 634 C C . LYS A 1 86 ? 43.802 2.142 -65.756 1.00 96.81 86 LYS A C 1
ATOM 636 O O . LYS A 1 86 ? 43.091 2.408 -64.791 1.00 96.81 86 LYS A O 1
ATOM 641 N N . ASP A 1 87 ? 43.396 1.363 -66.751 1.00 97.75 87 ASP A N 1
ATOM 642 C CA . ASP A 1 87 ? 42.092 0.699 -66.763 1.00 97.75 87 ASP A CA 1
ATOM 643 C C . ASP A 1 87 ? 41.975 -0.318 -65.616 1.00 97.75 87 ASP A C 1
ATOM 645 O O . ASP A 1 87 ? 40.940 -0.377 -64.949 1.00 97.75 87 ASP A O 1
ATOM 649 N N . GLY A 1 88 ? 43.051 -1.059 -65.320 1.00 97.88 88 GLY A N 1
ATOM 650 C CA . GLY A 1 88 ? 43.123 -1.951 -64.160 1.00 97.88 88 GLY A CA 1
ATOM 651 C C . GLY A 1 88 ? 42.999 -1.214 -62.820 1.00 97.88 88 GLY A C 1
ATOM 652 O O . GLY A 1 88 ? 42.199 -1.607 -61.973 1.00 97.88 88 GLY A O 1
ATOM 653 N N . GLU A 1 89 ? 43.733 -0.112 -62.636 1.00 97.75 89 GLU A N 1
ATOM 654 C CA . GLU A 1 89 ? 43.618 0.741 -61.441 1.00 97.75 89 GLU A CA 1
ATOM 655 C C . GLU A 1 89 ? 42.197 1.309 -61.279 1.00 97.75 89 GLU A C 1
ATOM 657 O O . GLU A 1 89 ? 41.647 1.305 -60.177 1.00 97.75 89 GLU A O 1
ATOM 662 N N . LEU A 1 90 ? 41.571 1.762 -62.371 1.00 97.69 90 LEU A N 1
ATOM 663 C CA . LEU A 1 90 ? 40.202 2.282 -62.351 1.00 97.69 90 LEU A CA 1
ATOM 664 C C . LEU A 1 90 ? 39.165 1.207 -62.006 1.00 97.69 90 LEU A C 1
ATOM 666 O O . LEU A 1 90 ? 38.170 1.529 -61.359 1.00 97.69 90 LEU A O 1
ATOM 670 N N . MET A 1 91 ? 39.372 -0.044 -62.424 1.00 97.62 91 MET A N 1
ATOM 671 C CA . MET A 1 91 ? 38.509 -1.168 -62.038 1.00 97.62 91 MET A CA 1
ATOM 672 C C . MET A 1 91 ? 38.586 -1.427 -60.531 1.00 97.62 91 MET A C 1
ATOM 674 O O . MET A 1 91 ? 37.547 -1.450 -59.878 1.00 97.62 91 MET A O 1
ATOM 678 N N . LEU A 1 92 ? 39.793 -1.515 -59.964 1.00 97.94 92 LEU A N 1
ATOM 679 C CA . LEU A 1 92 ? 39.977 -1.739 -58.524 1.00 97.94 92 LEU A CA 1
ATOM 680 C C . LEU A 1 92 ? 39.390 -0.600 -57.680 1.00 97.94 92 LEU A C 1
ATOM 682 O O . LEU A 1 92 ? 38.719 -0.851 -56.685 1.00 97.94 92 LEU A O 1
ATOM 686 N N . LEU A 1 93 ? 39.575 0.655 -58.103 1.00 97.81 93 LEU A N 1
ATOM 687 C CA . LEU A 1 93 ? 38.977 1.806 -57.417 1.00 97.81 93 LEU A CA 1
ATOM 688 C C . LEU A 1 93 ? 37.444 1.804 -57.486 1.00 97.81 93 LEU A C 1
ATOM 690 O O . LEU A 1 93 ? 36.790 2.306 -56.574 1.00 97.81 93 LEU A O 1
ATOM 694 N N . ARG A 1 94 ? 36.851 1.269 -58.563 1.00 97.81 94 ARG A N 1
ATOM 695 C CA . ARG A 1 94 ? 35.393 1.105 -58.659 1.00 97.81 94 ARG A CA 1
ATOM 696 C C . ARG A 1 94 ? 34.895 0.026 -57.710 1.00 97.81 94 ARG A C 1
ATOM 698 O O . ARG A 1 94 ? 33.904 0.284 -57.040 1.00 97.81 94 ARG A O 1
ATOM 705 N N . GLU A 1 95 ? 35.585 -1.111 -57.638 1.00 98.12 95 GLU A N 1
ATOM 706 C CA . GLU A 1 95 ? 35.273 -2.184 -56.686 1.00 98.12 95 GLU A CA 1
ATOM 707 C C . GLU A 1 95 ? 35.369 -1.676 -55.241 1.00 98.12 95 GLU A C 1
ATOM 709 O O . GLU A 1 95 ? 34.407 -1.797 -54.491 1.00 98.12 95 GLU A O 1
ATOM 714 N N . GLU A 1 96 ? 36.454 -0.986 -54.878 1.00 98.31 96 GLU A N 1
ATOM 715 C CA . GLU A 1 96 ? 36.617 -0.402 -53.539 1.00 98.31 96 GLU A CA 1
ATOM 716 C C . GLU A 1 96 ? 35.516 0.621 -53.215 1.00 98.31 96 GLU A C 1
ATOM 718 O O . GLU A 1 96 ? 34.979 0.654 -52.108 1.00 98.31 96 GLU A O 1
ATOM 723 N N . ARG A 1 97 ? 35.140 1.458 -54.188 1.00 98.25 97 ARG A N 1
ATOM 724 C CA . ARG A 1 97 ? 34.050 2.428 -54.027 1.00 98.25 97 ARG A CA 1
ATOM 725 C C . ARG A 1 97 ? 32.696 1.737 -53.856 1.00 98.25 97 ARG A C 1
ATOM 727 O O . ARG A 1 97 ? 31.891 2.223 -53.065 1.00 98.25 97 ARG A O 1
ATOM 734 N N . ASP A 1 98 ? 32.450 0.636 -54.560 1.00 98.38 98 ASP A N 1
ATOM 735 C CA . ASP A 1 98 ? 31.218 -0.149 -54.434 1.00 98.38 98 ASP A CA 1
ATOM 736 C C . ASP A 1 98 ? 31.161 -0.861 -53.064 1.00 98.38 98 ASP A C 1
ATOM 738 O O . ASP A 1 98 ? 30.128 -0.811 -52.396 1.00 98.38 98 ASP A O 1
ATOM 742 N N . ASP A 1 99 ? 32.283 -1.412 -52.586 1.00 98.31 99 ASP A N 1
ATOM 743 C CA . ASP A 1 99 ? 32.404 -2.020 -51.252 1.00 98.31 99 ASP A CA 1
ATOM 744 C C . ASP A 1 99 ? 32.175 -0.995 -50.132 1.00 98.31 99 ASP A C 1
ATOM 746 O O . ASP A 1 99 ? 31.421 -1.242 -49.186 1.00 98.31 99 ASP A O 1
ATOM 750 N N . LEU A 1 100 ? 32.782 0.191 -50.242 1.00 98.00 100 LEU A N 1
ATOM 751 C CA . LEU A 1 100 ? 32.572 1.285 -49.290 1.00 98.00 100 LEU A CA 1
ATOM 752 C C . LEU A 1 100 ? 31.125 1.778 -49.300 1.00 98.00 100 LEU A C 1
ATOM 754 O O . LEU A 1 100 ? 30.585 2.121 -48.245 1.00 98.00 100 LEU A O 1
ATOM 758 N N . GLN A 1 101 ? 30.485 1.810 -50.469 1.00 98.38 101 GLN A N 1
ATOM 759 C CA . GLN A 1 101 ? 29.079 2.175 -50.572 1.00 98.38 101 GLN A CA 1
ATOM 760 C C . GLN A 1 101 ? 28.189 1.127 -49.892 1.00 98.38 101 GLN A C 1
ATOM 762 O O . GLN A 1 101 ? 27.341 1.501 -49.082 1.00 98.38 101 GLN A O 1
ATOM 767 N N . ALA A 1 102 ? 28.423 -0.165 -50.136 1.00 98.12 102 ALA A N 1
ATOM 768 C CA . ALA A 1 102 ? 27.690 -1.245 -49.479 1.00 98.12 102 ALA A CA 1
ATOM 769 C C . ALA A 1 102 ? 27.862 -1.205 -47.950 1.00 98.12 102 ALA A C 1
ATOM 771 O O . ALA A 1 102 ? 26.878 -1.265 -47.211 1.00 98.12 102 ALA A O 1
ATOM 772 N N . ALA A 1 103 ? 29.093 -1.007 -47.467 1.00 98.19 103 ALA A N 1
ATOM 773 C CA . ALA A 1 103 ? 29.376 -0.859 -46.040 1.00 98.19 103 ALA A CA 1
ATOM 774 C C . ALA A 1 103 ? 28.691 0.381 -45.436 1.00 98.19 103 ALA A C 1
ATOM 776 O O . ALA A 1 103 ? 28.185 0.335 -44.313 1.00 98.19 103 ALA A O 1
ATOM 777 N N . SER A 1 104 ? 28.639 1.493 -46.177 1.00 98.38 104 SER A N 1
ATOM 778 C CA . SER A 1 104 ? 27.929 2.699 -45.743 1.00 98.38 104 SER A CA 1
ATOM 779 C C . SER A 1 104 ? 26.417 2.483 -45.666 1.00 98.38 104 SER A C 1
ATOM 781 O O . SER A 1 104 ? 25.783 2.993 -44.744 1.00 98.38 104 SER A O 1
ATOM 783 N N . GLU A 1 105 ? 25.825 1.770 -46.624 1.00 98.31 105 GLU A N 1
ATOM 784 C CA . GLU A 1 105 ? 24.396 1.440 -46.623 1.00 98.31 105 GLU A CA 1
ATOM 785 C C . GLU A 1 105 ? 24.046 0.518 -45.446 1.00 98.31 105 GLU A C 1
ATOM 787 O O . GLU A 1 105 ? 23.068 0.771 -44.736 1.00 98.31 105 GLU A O 1
ATOM 792 N N . GLU A 1 106 ? 24.883 -0.486 -45.167 1.00 98.38 106 GLU A N 1
ATOM 793 C CA . GLU A 1 106 ? 24.724 -1.366 -44.007 1.00 98.38 106 GLU A CA 1
ATOM 794 C C . GLU A 1 106 ? 24.810 -0.583 -42.689 1.00 98.38 106 GLU A C 1
ATOM 796 O O . GLU A 1 106 ? 23.910 -0.694 -41.850 1.00 98.38 106 GLU A O 1
ATOM 801 N N . ALA A 1 107 ? 25.825 0.272 -42.530 1.00 98.12 107 ALA A N 1
ATOM 802 C CA . ALA A 1 107 ? 25.993 1.101 -41.339 1.00 98.12 107 ALA A CA 1
ATOM 803 C C . ALA A 1 107 ? 24.803 2.048 -41.108 1.00 98.12 107 ALA A C 1
ATOM 805 O O . ALA A 1 107 ? 24.332 2.181 -39.978 1.00 98.12 107 ALA A O 1
ATOM 806 N N . ASN A 1 108 ? 24.275 2.667 -42.170 1.00 98.19 108 ASN A N 1
ATOM 807 C CA . ASN A 1 108 ? 23.080 3.510 -42.080 1.00 98.19 108 ASN A CA 1
ATOM 808 C C . ASN A 1 108 ? 21.847 2.699 -41.660 1.00 98.19 108 ASN A C 1
ATOM 810 O O . ASN A 1 108 ? 21.089 3.136 -40.797 1.00 98.19 108 ASN A O 1
ATOM 814 N N . SER A 1 109 ? 21.681 1.488 -42.202 1.00 98.25 109 SER A N 1
ATOM 815 C CA . SER A 1 109 ? 20.576 0.608 -41.808 1.00 98.25 109 SER A CA 1
ATOM 816 C C . SER A 1 109 ? 20.647 0.199 -40.332 1.00 98.25 109 SER A C 1
ATOM 818 O O . SER A 1 109 ? 19.618 0.096 -39.663 1.00 98.25 109 SER A O 1
ATOM 820 N N . GLU A 1 110 ? 21.855 0.003 -39.799 1.00 98.44 110 GLU A N 1
ATOM 821 C CA . GLU A 1 110 ? 22.052 -0.340 -38.394 1.00 98.44 110 GLU A CA 1
ATOM 822 C C . GLU A 1 110 ? 21.832 0.867 -37.476 1.00 98.44 110 GLU A C 1
ATOM 824 O O . GLU A 1 110 ? 21.220 0.727 -36.417 1.00 98.44 110 GLU A O 1
ATOM 829 N N . LEU A 1 111 ? 22.233 2.070 -37.904 1.00 98.50 111 LEU A N 1
ATOM 830 C CA . LEU A 1 111 ? 21.899 3.310 -37.200 1.00 98.50 111 LEU A CA 1
ATOM 831 C C . LEU A 1 111 ? 20.383 3.501 -37.079 1.00 98.50 111 LEU A C 1
ATOM 833 O O . LEU A 1 111 ? 19.898 3.780 -35.982 1.00 98.50 111 LEU A O 1
ATOM 837 N N . ASP A 1 112 ? 19.629 3.282 -38.157 1.00 98.44 112 ASP A N 1
ATOM 838 C CA . ASP A 1 112 ? 18.166 3.387 -38.133 1.00 98.44 112 ASP A CA 1
ATOM 839 C C . ASP A 1 112 ? 17.533 2.363 -37.177 1.00 98.44 112 ASP A C 1
ATOM 841 O O . ASP A 1 112 ? 16.636 2.698 -36.394 1.00 98.44 112 ASP A O 1
ATOM 845 N N . ARG A 1 113 ? 18.025 1.115 -37.184 1.00 98.44 113 ARG A N 1
ATOM 846 C CA . ARG A 1 113 ? 17.568 0.069 -36.252 1.00 98.44 113 ARG A CA 1
ATOM 847 C C . ARG A 1 113 ? 17.859 0.429 -34.801 1.00 98.44 113 ARG A C 1
ATOM 849 O O . ARG A 1 113 ? 16.977 0.282 -33.954 1.00 98.44 113 ARG A O 1
ATOM 856 N N . LEU A 1 114 ? 19.068 0.903 -34.507 1.00 98.38 114 LEU A N 1
ATOM 857 C CA . LEU A 1 114 ? 19.463 1.302 -33.158 1.00 98.38 114 LEU A CA 1
ATOM 858 C C . LEU A 1 114 ? 18.662 2.511 -32.676 1.00 98.38 114 LEU A C 1
ATOM 860 O O . LEU A 1 114 ? 18.212 2.517 -31.530 1.00 98.38 114 LEU A O 1
ATOM 864 N N . GLN A 1 115 ? 18.407 3.492 -33.543 1.00 98.38 115 GLN A N 1
ATOM 865 C CA . GLN A 1 115 ? 17.576 4.646 -33.209 1.00 98.38 115 GLN A CA 1
ATOM 866 C C . GLN A 1 115 ? 16.132 4.225 -32.903 1.00 98.38 115 GLN A C 1
ATOM 868 O O . GLN A 1 115 ? 15.547 4.681 -31.920 1.00 98.38 115 GLN A O 1
ATOM 873 N N . ALA A 1 116 ? 15.562 3.313 -33.697 1.00 98.19 116 ALA A N 1
ATOM 874 C CA . ALA A 1 116 ? 14.233 2.765 -33.437 1.00 98.19 116 ALA A CA 1
ATOM 875 C C . ALA A 1 116 ? 14.181 1.985 -32.112 1.00 98.19 116 ALA A C 1
ATOM 877 O O . ALA A 1 116 ? 13.248 2.160 -31.326 1.00 98.19 116 ALA A O 1
ATOM 878 N N . ALA A 1 117 ? 15.199 1.166 -31.829 1.00 98.38 117 ALA A N 1
ATOM 879 C CA . ALA A 1 117 ? 15.304 0.422 -30.578 1.00 98.38 117 ALA A CA 1
ATOM 880 C C . ALA A 1 117 ? 15.451 1.350 -29.360 1.00 98.38 117 ALA A C 1
ATOM 882 O O . ALA A 1 117 ? 14.819 1.114 -28.329 1.00 98.38 117 ALA A O 1
ATOM 883 N N . MET A 1 118 ? 16.242 2.420 -29.484 1.00 98.25 118 MET A N 1
ATOM 884 C CA . MET A 1 118 ? 16.406 3.434 -28.443 1.00 98.25 118 MET A CA 1
ATOM 885 C C . MET A 1 118 ? 15.079 4.134 -28.146 1.00 98.25 118 MET A C 1
ATOM 887 O O . MET A 1 118 ? 14.655 4.147 -26.992 1.00 98.25 118 MET A O 1
ATOM 891 N N . ASN A 1 119 ? 14.376 4.618 -29.173 1.00 98.31 119 ASN A N 1
ATOM 892 C CA . ASN A 1 119 ? 13.075 5.272 -29.011 1.00 98.31 119 ASN A CA 1
ATOM 893 C C . ASN A 1 119 ? 12.044 4.335 -28.352 1.00 98.31 119 ASN A C 1
ATOM 895 O O . ASN A 1 119 ? 11.326 4.741 -27.439 1.00 98.31 119 ASN A O 1
ATOM 899 N N . ALA A 1 120 ? 12.003 3.060 -28.760 1.00 98.31 120 ALA A N 1
ATOM 900 C CA . ALA A 1 120 ? 11.117 2.067 -28.153 1.00 98.31 120 ALA A CA 1
ATOM 901 C C . ALA A 1 120 ? 11.436 1.839 -26.664 1.00 98.31 120 ALA A C 1
ATOM 903 O O . ALA A 1 120 ? 10.530 1.715 -25.838 1.00 98.31 120 ALA A O 1
ATOM 904 N N . LYS A 1 121 ? 12.724 1.816 -26.297 1.00 98.06 121 LYS A N 1
ATOM 905 C CA . LYS A 1 121 ? 13.155 1.678 -24.899 1.00 98.06 121 LYS A CA 1
ATOM 906 C C . LYS A 1 121 ? 12.866 2.920 -24.064 1.00 98.06 121 LYS A C 1
ATOM 908 O O . LYS A 1 121 ? 12.504 2.782 -22.896 1.00 98.06 121 LYS A O 1
ATOM 913 N N . GLU A 1 122 ? 12.989 4.112 -24.637 1.00 98.25 122 GLU A N 1
ATOM 914 C CA . GLU A 1 122 ? 12.590 5.358 -23.977 1.00 98.25 122 GLU A CA 1
ATOM 915 C C . GLU A 1 122 ? 11.085 5.390 -23.698 1.00 98.25 122 GLU A C 1
ATOM 917 O O . GLU A 1 122 ? 10.672 5.778 -22.602 1.00 98.25 122 GLU A O 1
ATOM 922 N N . GLU A 1 123 ? 10.265 4.918 -24.639 1.00 98.25 123 GLU A N 1
ATOM 923 C CA . GLU A 1 123 ? 8.820 4.812 -24.447 1.00 98.25 123 GLU A CA 1
ATOM 924 C C . GLU A 1 123 ? 8.461 3.790 -23.356 1.00 98.25 123 GLU A C 1
ATOM 926 O O . GLU A 1 123 ? 7.693 4.106 -22.444 1.00 98.25 123 GLU A O 1
ATOM 931 N N . GLU A 1 124 ? 9.070 2.600 -23.381 1.00 98.25 124 GLU A N 1
ATOM 932 C CA . GLU A 1 124 ? 8.896 1.577 -22.339 1.00 98.25 124 GLU A CA 1
ATOM 933 C C . GLU A 1 124 ? 9.280 2.125 -20.951 1.00 98.25 124 GLU A C 1
ATOM 935 O O . GLU A 1 124 ? 8.538 1.969 -19.975 1.00 98.25 124 GLU A O 1
ATOM 940 N N . ALA A 1 125 ? 10.406 2.839 -20.859 1.00 98.00 125 ALA A N 1
ATOM 941 C CA . ALA A 1 125 ? 10.851 3.474 -19.624 1.00 98.00 125 ALA A CA 1
ATOM 942 C C . ALA A 1 125 ? 9.879 4.569 -19.154 1.00 98.00 125 ALA A C 1
ATOM 944 O O . ALA A 1 125 ? 9.558 4.643 -17.963 1.00 98.00 125 ALA A O 1
ATOM 945 N N . ALA A 1 126 ? 9.368 5.399 -20.067 1.00 98.19 126 ALA A N 1
ATOM 946 C CA . ALA A 1 126 ? 8.386 6.431 -19.749 1.00 98.19 126 ALA A CA 1
ATOM 947 C C . ALA A 1 126 ? 7.081 5.823 -19.208 1.00 98.19 126 ALA A C 1
ATOM 949 O O . ALA A 1 126 ? 6.560 6.289 -18.187 1.00 98.19 126 ALA A O 1
ATOM 950 N N . GLN A 1 127 ? 6.590 4.748 -19.831 1.00 98.12 127 GLN A N 1
ATOM 951 C CA . GLN A 1 127 ? 5.416 4.007 -19.369 1.00 98.12 127 GLN A CA 1
ATOM 952 C C . GLN A 1 127 ? 5.653 3.376 -17.988 1.00 98.12 127 GLN A C 1
ATOM 954 O O . GLN A 1 127 ? 4.814 3.516 -17.092 1.00 98.12 127 GLN A O 1
ATOM 959 N N . ALA A 1 128 ? 6.818 2.761 -17.762 1.00 97.94 128 ALA A N 1
ATOM 960 C CA . ALA A 1 128 ? 7.183 2.193 -16.465 1.00 97.94 128 ALA A CA 1
ATOM 961 C C . ALA A 1 128 ? 7.230 3.262 -15.359 1.00 97.94 128 ALA A C 1
ATOM 963 O O . ALA A 1 128 ? 6.661 3.075 -14.279 1.00 97.94 128 ALA A O 1
ATOM 964 N N . VAL A 1 129 ? 7.840 4.421 -15.630 1.00 98.44 129 VAL A N 1
ATOM 965 C CA . VAL A 1 129 ? 7.888 5.555 -14.692 1.00 98.44 129 VAL A CA 1
ATOM 966 C C . VAL A 1 129 ? 6.486 6.090 -14.398 1.00 98.44 129 VAL A C 1
ATOM 968 O O . VAL A 1 129 ? 6.169 6.369 -13.237 1.00 98.44 129 VAL A O 1
ATOM 971 N N . ALA A 1 130 ? 5.626 6.218 -15.411 1.00 98.06 130 ALA A N 1
ATOM 972 C CA . ALA A 1 130 ? 4.234 6.622 -15.223 1.00 98.06 130 ALA A CA 1
ATOM 973 C C . ALA A 1 130 ? 3.471 5.618 -14.340 1.00 98.06 130 ALA A C 1
ATOM 975 O O . ALA A 1 130 ? 2.794 6.024 -13.389 1.00 98.06 130 ALA A O 1
ATOM 976 N N . GLY A 1 131 ? 3.658 4.315 -14.574 1.00 98.25 131 GLY A N 1
ATOM 977 C CA . GLY A 1 131 ? 3.087 3.244 -13.757 1.00 98.25 131 GLY A CA 1
ATOM 978 C C . GLY A 1 131 ? 3.554 3.292 -12.298 1.00 98.25 131 GLY A C 1
ATOM 979 O O . GLY A 1 131 ? 2.736 3.208 -11.379 1.00 98.25 131 GLY A O 1
ATOM 980 N N . ILE A 1 132 ? 4.852 3.505 -12.059 1.00 98.31 132 ILE A N 1
ATOM 981 C CA . ILE A 1 132 ? 5.411 3.667 -10.707 1.00 98.31 132 ILE A CA 1
ATOM 982 C C . ILE A 1 132 ? 4.826 4.905 -10.016 1.00 98.31 132 ILE A C 1
ATOM 984 O O . ILE A 1 132 ? 4.464 4.839 -8.839 1.00 98.31 132 ILE A O 1
ATOM 988 N N . LYS A 1 133 ? 4.689 6.034 -10.722 1.00 98.31 133 LYS A N 1
ATOM 989 C CA . LYS A 1 133 ? 4.073 7.255 -10.171 1.00 98.31 133 LYS A CA 1
ATOM 990 C C . LYS A 1 133 ? 2.610 7.031 -9.785 1.00 98.31 133 LYS A C 1
ATOM 992 O O . LYS A 1 133 ? 2.208 7.454 -8.701 1.00 98.31 133 LYS A O 1
ATOM 997 N N . ALA A 1 134 ? 1.835 6.345 -10.626 1.00 98.19 134 ALA A N 1
ATOM 998 C CA . ALA A 1 134 ? 0.440 6.016 -10.341 1.00 98.19 134 ALA A CA 1
ATOM 999 C C . ALA A 1 134 ? 0.312 5.108 -9.106 1.00 98.19 134 ALA A C 1
ATOM 1001 O O . ALA A 1 134 ? -0.435 5.433 -8.182 1.00 98.19 134 ALA A O 1
ATOM 1002 N N . LYS A 1 135 ? 1.111 4.033 -9.032 1.00 98.38 135 LYS A N 1
ATOM 1003 C CA . LYS A 1 135 ? 1.150 3.132 -7.866 1.00 98.38 135 LYS A CA 1
ATOM 1004 C C . LYS A 1 135 ? 1.553 3.863 -6.585 1.00 98.38 135 LYS A C 1
ATOM 1006 O O . LYS A 1 135 ? 0.899 3.703 -5.562 1.00 98.38 135 LYS A O 1
ATOM 1011 N N . ASN A 1 136 ? 2.572 4.722 -6.640 1.00 98.38 136 ASN A N 1
ATOM 1012 C CA . ASN A 1 136 ? 2.980 5.533 -5.490 1.00 98.38 136 ASN A CA 1
ATOM 1013 C C . ASN A 1 136 ? 1.880 6.493 -5.022 1.00 98.38 136 ASN A C 1
ATOM 1015 O O . ASN A 1 136 ? 1.731 6.713 -3.821 1.00 98.38 136 ASN A O 1
ATOM 1019 N N . LYS A 1 137 ? 1.104 7.073 -5.944 1.00 98.06 137 LYS A N 1
ATOM 1020 C CA . LYS A 1 137 ? -0.043 7.915 -5.587 1.00 98.06 137 LYS A CA 1
ATOM 1021 C C . LYS A 1 137 ? -1.123 7.101 -4.867 1.00 98.06 137 LYS A C 1
ATOM 1023 O O . LYS A 1 137 ? -1.576 7.537 -3.813 1.00 98.06 137 LYS A O 1
ATOM 1028 N N . ALA A 1 138 ? -1.475 5.928 -5.394 1.00 98.06 138 ALA A N 1
ATOM 1029 C CA . ALA A 1 138 ? -2.460 5.038 -4.780 1.00 98.06 138 ALA A CA 1
ATOM 1030 C C . ALA A 1 138 ? -2.015 4.561 -3.385 1.00 98.06 138 ALA A C 1
ATOM 1032 O O . ALA A 1 138 ? -2.782 4.649 -2.433 1.00 98.06 138 ALA A O 1
ATOM 1033 N N . LEU A 1 139 ? -0.749 4.159 -3.226 1.00 98.31 139 LEU A N 1
ATOM 1034 C CA . LEU A 1 139 ? -0.199 3.753 -1.927 1.00 98.31 139 LEU A CA 1
ATOM 1035 C C . LEU A 1 139 ? -0.226 4.883 -0.892 1.00 98.31 139 LEU A C 1
ATOM 1037 O O . LEU A 1 139 ? -0.513 4.637 0.275 1.00 98.31 139 LEU A O 1
ATOM 1041 N N . LYS A 1 140 ? 0.040 6.131 -1.299 1.00 98.38 140 LYS A N 1
ATOM 1042 C CA . LYS A 1 140 ? -0.084 7.289 -0.399 1.00 98.38 140 LYS A CA 1
ATOM 1043 C C . LYS A 1 140 ? -1.526 7.527 0.045 1.00 98.38 140 LYS A C 1
ATOM 1045 O O . LYS A 1 140 ? -1.738 7.891 1.196 1.00 98.38 140 LYS A O 1
ATOM 1050 N N . GLN A 1 141 ? -2.498 7.334 -0.846 1.00 98.25 141 GLN A N 1
ATOM 1051 C CA . GLN A 1 141 ? -3.919 7.443 -0.502 1.00 98.25 141 GLN A CA 1
ATOM 1052 C C . GLN A 1 141 ? -4.328 6.344 0.484 1.00 98.25 141 GLN A C 1
ATOM 1054 O O . GLN A 1 141 ? -4.814 6.670 1.563 1.00 98.25 141 GLN A O 1
ATOM 1059 N N . ALA A 1 142 ? -3.996 5.084 0.187 1.00 98.12 142 ALA A N 1
ATOM 1060 C CA . ALA A 1 142 ? -4.255 3.954 1.080 1.00 98.12 142 ALA A CA 1
ATOM 1061 C C . ALA A 1 142 ? -3.590 4.130 2.459 1.00 98.12 142 ALA A C 1
ATOM 1063 O O . ALA A 1 142 ? -4.184 3.826 3.488 1.00 98.12 142 ALA A O 1
ATOM 1064 N N . LEU A 1 143 ? -2.371 4.683 2.510 1.00 98.25 143 LEU A N 1
ATOM 1065 C CA . LEU A 1 143 ? -1.703 4.996 3.775 1.00 98.25 143 LEU A CA 1
ATOM 1066 C C . LEU A 1 143 ? -2.481 6.036 4.596 1.00 98.25 143 LEU A C 1
ATOM 1068 O O . LEU A 1 143 ? -2.570 5.905 5.815 1.00 98.25 143 LEU A O 1
ATOM 1072 N N . HIS A 1 144 ? -3.025 7.072 3.954 1.00 98.12 144 HIS A N 1
ATOM 1073 C CA . HIS A 1 144 ? -3.831 8.082 4.639 1.00 98.12 144 HIS A CA 1
ATOM 1074 C C . HIS A 1 144 ? -5.164 7.521 5.144 1.00 98.12 144 HIS A C 1
ATOM 1076 O O . HIS A 1 144 ? -5.559 7.845 6.264 1.00 98.12 144 HIS A O 1
ATOM 1082 N N . GLU A 1 145 ? -5.821 6.668 4.358 1.00 98.06 145 GLU A N 1
ATOM 1083 C CA . GLU A 1 145 ? -7.045 5.959 4.756 1.00 98.06 145 GLU A CA 1
ATOM 1084 C C . GLU A 1 145 ? -6.780 5.063 5.971 1.00 98.06 145 GLU A C 1
ATOM 1086 O O . GLU A 1 145 ? -7.421 5.224 7.009 1.00 98.06 145 GLU A O 1
ATOM 1091 N N . LEU A 1 146 ? -5.730 4.239 5.917 1.00 98.38 146 LEU A N 1
ATOM 1092 C CA . LEU A 1 146 ? -5.351 3.359 7.023 1.00 98.38 146 LEU A CA 1
ATOM 1093 C C . LEU A 1 146 ? -4.974 4.139 8.296 1.00 98.38 146 LEU A C 1
ATOM 1095 O O . LEU A 1 146 ? -5.274 3.721 9.412 1.00 98.38 146 LEU A O 1
ATOM 1099 N N . GLN A 1 147 ? -4.331 5.303 8.159 1.00 98.31 147 GLN A N 1
ATOM 1100 C CA . GLN A 1 147 ? -4.047 6.187 9.295 1.00 98.31 147 GLN A CA 1
ATOM 1101 C C . GLN A 1 147 ? -5.321 6.774 9.919 1.00 98.31 147 GLN A C 1
ATOM 1103 O O . GLN A 1 147 ? -5.367 6.965 11.138 1.00 98.31 147 GLN A O 1
ATOM 1108 N N . ALA A 1 148 ? -6.333 7.091 9.108 1.00 98.12 148 ALA A N 1
ATOM 1109 C CA . ALA A 1 148 ? -7.629 7.547 9.598 1.00 98.12 148 ALA A CA 1
ATOM 1110 C C . ALA A 1 148 ? -8.369 6.420 10.335 1.00 98.12 148 ALA A C 1
ATOM 1112 O O . ALA A 1 148 ? -8.826 6.641 11.459 1.00 98.12 148 ALA A O 1
ATOM 1113 N N . GLU A 1 149 ? -8.404 5.213 9.769 1.00 98.25 149 GLU A N 1
ATOM 1114 C CA . GLU A 1 149 ? -8.993 4.028 10.405 1.00 98.25 149 GLU A CA 1
ATOM 1115 C C . GLU A 1 149 ? -8.300 3.680 11.722 1.00 98.25 149 GLU A C 1
ATOM 1117 O O . GLU A 1 149 ? -8.963 3.482 12.738 1.00 98.25 149 GLU A O 1
ATOM 1122 N N . HIS A 1 150 ? -6.964 3.698 11.752 1.00 98.31 150 HIS A N 1
ATOM 1123 C CA . HIS A 1 150 ? -6.206 3.446 12.975 1.00 98.31 150 HIS A CA 1
ATOM 1124 C C . HIS A 1 150 ? -6.578 4.428 14.094 1.00 98.31 150 HIS A C 1
ATOM 1126 O O . HIS A 1 150 ? -6.777 4.020 15.238 1.00 98.31 150 HIS A O 1
ATOM 1132 N N . LYS A 1 151 ? -6.723 5.722 13.777 1.00 98.38 151 LYS A N 1
ATOM 1133 C CA . LYS A 1 151 ? -7.161 6.732 14.754 1.00 98.38 151 LYS A CA 1
ATOM 1134 C C . LYS A 1 151 ? -8.602 6.505 15.209 1.00 98.38 151 LYS A C 1
ATOM 1136 O O . LYS A 1 151 ? -8.882 6.675 16.394 1.00 98.38 151 LYS A O 1
ATOM 1141 N N . ALA A 1 152 ? -9.501 6.133 14.300 1.00 97.75 152 ALA A N 1
ATOM 1142 C CA . ALA A 1 152 ? -10.890 5.821 14.632 1.00 97.75 152 ALA A CA 1
ATOM 1143 C C . ALA A 1 152 ? -10.977 4.619 15.587 1.00 97.75 152 ALA A C 1
ATOM 1145 O O . ALA A 1 152 ? -11.564 4.732 16.663 1.00 97.75 152 ALA A O 1
ATOM 1146 N N . LEU A 1 153 ? -10.287 3.523 15.261 1.00 98.31 153 LEU A N 1
ATOM 1147 C CA . LEU A 1 153 ? -10.195 2.328 16.103 1.00 98.31 153 LEU A CA 1
ATOM 1148 C C . LEU A 1 153 ? -9.540 2.615 17.454 1.00 98.31 153 LEU A C 1
ATOM 1150 O O . LEU A 1 153 ? -9.967 2.083 18.476 1.00 98.31 153 LEU A O 1
ATOM 1154 N N . GLN A 1 154 ? -8.521 3.475 17.494 1.00 98.38 154 GLN A N 1
ATOM 1155 C CA . GLN A 1 154 ? -7.898 3.886 18.750 1.00 98.38 154 GLN A CA 1
ATOM 1156 C C . GLN A 1 154 ? -8.889 4.649 19.643 1.00 98.38 154 GLN A C 1
ATOM 1158 O O . GLN A 1 154 ? -8.943 4.408 20.851 1.00 98.38 154 GLN A O 1
ATOM 1163 N N . MET A 1 155 ? -9.686 5.554 19.065 1.00 97.88 155 MET A N 1
ATOM 1164 C CA . MET A 1 155 ? -10.738 6.266 19.794 1.00 97.88 155 MET A CA 1
ATOM 1165 C C . MET A 1 155 ? -11.824 5.309 20.294 1.00 97.88 155 MET A C 1
ATOM 1167 O O . MET A 1 155 ? -12.239 5.413 21.448 1.00 97.88 155 MET A O 1
ATOM 1171 N N . GLU A 1 156 ? -12.233 4.340 19.478 1.00 98.25 156 GLU A N 1
ATOM 1172 C CA . GLU A 1 156 ? -13.215 3.331 19.869 1.00 98.25 156 GLU A CA 1
ATOM 1173 C C . GLU A 1 156 ? -12.695 2.404 20.976 1.00 98.25 156 GLU A C 1
ATOM 1175 O O . GLU A 1 156 ? -13.387 2.198 21.972 1.00 98.25 156 GLU A O 1
ATOM 1180 N N . CYS A 1 157 ? -11.448 1.935 20.881 1.00 97.81 157 CYS A N 1
ATOM 1181 C CA . CYS A 1 157 ? -10.788 1.179 21.948 1.00 97.81 157 CYS A CA 1
ATOM 1182 C C . CYS A 1 157 ? -10.791 1.948 23.274 1.00 97.81 157 CYS A C 1
ATOM 1184 O O . CYS A 1 157 ? -11.068 1.377 24.329 1.00 97.81 157 CYS A O 1
ATOM 1186 N N . ASN A 1 158 ? -10.489 3.249 23.233 1.00 98.25 158 ASN A N 1
ATOM 1187 C CA . ASN A 1 158 ? -10.500 4.091 24.426 1.00 98.25 158 ASN A CA 1
ATOM 1188 C C . ASN A 1 158 ? -11.917 4.261 24.992 1.00 98.25 158 ASN A C 1
ATOM 1190 O O . ASN A 1 158 ? -12.089 4.172 26.207 1.00 98.25 158 ASN A O 1
ATOM 1194 N N . ARG A 1 159 ? -12.930 4.443 24.134 1.00 98.19 159 ARG A N 1
ATOM 1195 C CA . ARG A 1 159 ? -14.342 4.502 24.544 1.00 98.19 159 ARG A CA 1
ATOM 1196 C C . ARG A 1 159 ? -14.774 3.211 25.239 1.00 98.19 159 ARG A C 1
ATOM 1198 O O . ARG A 1 159 ? -15.303 3.264 26.344 1.00 98.19 159 ARG A O 1
ATOM 1205 N N . VAL A 1 160 ? -14.501 2.056 24.632 1.00 97.50 160 VAL A N 1
ATOM 1206 C CA . VAL A 1 160 ? -14.864 0.745 25.196 1.00 97.50 160 VAL A CA 1
ATOM 1207 C C . VAL A 1 160 ? -14.159 0.500 26.532 1.00 97.50 160 VAL A C 1
ATOM 1209 O O . VAL A 1 160 ? -14.778 -0.012 27.461 1.00 97.50 160 VAL A O 1
ATOM 1212 N N . ARG A 1 161 ? -12.891 0.910 26.677 1.00 98.06 161 ARG A N 1
ATOM 1213 C CA . ARG A 1 161 ? -12.189 0.846 27.972 1.00 98.06 161 ARG A CA 1
ATOM 1214 C C . ARG A 1 161 ? -12.887 1.674 29.049 1.00 98.06 161 ARG A C 1
ATOM 1216 O O . ARG A 1 161 ? -13.111 1.160 30.138 1.00 98.06 161 ARG A O 1
ATOM 1223 N N . GLN A 1 162 ? -13.274 2.910 28.737 1.00 97.88 162 GLN A N 1
ATOM 1224 C CA . GLN A 1 162 ? -14.003 3.766 29.680 1.00 97.88 162 GLN A CA 1
ATOM 1225 C C . GLN A 1 162 ? -15.369 3.177 30.055 1.00 97.88 162 GLN A C 1
ATOM 1227 O O . GLN A 1 162 ? -15.765 3.215 31.217 1.00 97.88 162 GLN A O 1
ATOM 1232 N N . GLU A 1 163 ? -16.088 2.600 29.092 1.00 97.50 163 GLU A N 1
ATOM 1233 C CA . GLU A 1 163 ? -17.366 1.927 29.350 1.00 97.50 163 GLU A CA 1
ATOM 1234 C C . GLU A 1 163 ? -17.196 0.694 30.241 1.00 97.50 163 GLU A C 1
ATOM 1236 O O . GLU A 1 163 ? -18.010 0.472 31.140 1.00 97.50 163 GLU A O 1
ATOM 1241 N N . LEU A 1 164 ? -16.122 -0.073 30.043 1.00 97.44 164 LEU A N 1
ATOM 1242 C CA . LEU A 1 164 ? -15.795 -1.224 30.878 1.00 97.44 164 LEU A CA 1
ATOM 1243 C C . LEU A 1 164 ? -15.461 -0.801 32.313 1.00 97.44 164 LEU A C 1
ATOM 1245 O O . LEU A 1 164 ? -15.977 -1.396 33.258 1.00 97.44 164 LEU A O 1
ATOM 1249 N N . GLU A 1 165 ? -14.654 0.248 32.483 1.00 97.56 165 GLU A N 1
ATOM 1250 C CA . GLU A 1 165 ? -14.345 0.830 33.795 1.00 97.56 165 GLU A CA 1
ATOM 1251 C C . GLU A 1 165 ? -15.618 1.324 34.495 1.00 97.56 165 GLU A C 1
ATOM 1253 O O . GLU A 1 165 ? -15.868 0.980 35.651 1.00 97.56 165 GLU A O 1
ATOM 1258 N N . ALA A 1 166 ? -16.481 2.055 33.784 1.00 95.88 166 ALA A N 1
ATOM 1259 C CA . ALA A 1 166 ? -17.758 2.514 34.322 1.00 95.88 166 ALA A CA 1
ATOM 1260 C C . ALA A 1 166 ? -18.680 1.344 34.706 1.00 95.88 166 ALA A C 1
ATOM 1262 O O . ALA A 1 166 ? -19.357 1.397 35.733 1.00 95.88 166 ALA A O 1
ATOM 1263 N N . SER A 1 167 ? -18.705 0.274 33.907 1.00 96.06 167 SER A N 1
ATOM 1264 C CA . SER A 1 167 ? -19.474 -0.931 34.222 1.00 96.06 167 SER A CA 1
ATOM 1265 C C . SER A 1 167 ? -18.931 -1.652 35.456 1.00 96.06 167 SER A C 1
ATOM 1267 O O . SER A 1 167 ? -19.722 -2.125 36.268 1.00 96.06 167 SER A O 1
ATOM 1269 N N . ALA A 1 168 ? -17.609 -1.715 35.627 1.00 96.75 168 ALA A N 1
ATOM 1270 C CA . ALA A 1 168 ? -16.986 -2.310 36.806 1.00 96.75 168 ALA A CA 1
ATOM 1271 C C . ALA A 1 168 ? -17.335 -1.531 38.085 1.00 96.75 168 ALA A C 1
ATOM 1273 O O . ALA A 1 168 ? -17.636 -2.138 39.112 1.00 96.75 168 ALA A O 1
ATOM 1274 N N . VAL A 1 169 ? -17.372 -0.195 38.012 1.00 97.31 169 VAL A N 1
ATOM 1275 C CA . VAL A 1 169 ? -17.819 0.650 39.132 1.00 97.31 169 VAL A CA 1
ATOM 1276 C C . VAL A 1 169 ? -19.278 0.365 39.484 1.00 97.31 169 VAL A C 1
ATOM 1278 O O . VAL A 1 169 ? -19.575 0.092 40.644 1.00 97.31 169 VAL A O 1
ATOM 1281 N N . ARG A 1 170 ? -20.183 0.342 38.495 1.00 96.75 170 ARG A N 1
ATOM 1282 C CA . ARG A 1 170 ? -21.603 0.017 38.734 1.00 96.75 170 ARG A CA 1
ATOM 1283 C C . ARG A 1 170 ? -21.788 -1.374 39.336 1.00 96.75 170 ARG A C 1
ATOM 1285 O O . ARG A 1 170 ? -22.657 -1.549 40.184 1.00 96.75 170 ARG A O 1
ATOM 1292 N N . GLN A 1 171 ? -20.983 -2.348 38.911 1.00 96.44 171 GLN A N 1
ATOM 1293 C CA . GLN A 1 171 ? -21.018 -3.693 39.479 1.00 96.44 171 GLN A CA 1
ATOM 1294 C C . GLN A 1 171 ? -20.606 -3.679 40.955 1.00 96.44 171 GLN A C 1
ATOM 1296 O O . GLN A 1 171 ? -21.323 -4.222 41.784 1.00 96.44 171 GLN A O 1
ATOM 1301 N N . SER A 1 172 ? -19.513 -2.992 41.295 1.00 96.81 172 SER A N 1
ATOM 1302 C CA . SER A 1 172 ? -19.064 -2.834 42.685 1.00 96.81 172 SER A CA 1
ATOM 1303 C C . SER A 1 172 ? -20.129 -2.164 43.568 1.00 96.81 172 SER A C 1
ATOM 1305 O O . SER A 1 172 ? -20.399 -2.611 44.682 1.00 96.81 172 SER A O 1
ATOM 1307 N N . GLU A 1 173 ? -20.798 -1.123 43.058 1.00 96.81 173 GLU A N 1
ATOM 1308 C CA . GLU A 1 173 ? -21.911 -0.468 43.758 1.00 96.81 173 GLU A CA 1
ATOM 1309 C C . GLU A 1 173 ? -23.110 -1.406 43.958 1.00 96.81 173 GLU A C 1
ATOM 1311 O O . GLU A 1 173 ? -23.732 -1.400 45.023 1.00 96.81 173 GLU A O 1
ATOM 1316 N N . ALA A 1 174 ? -23.444 -2.215 42.949 1.00 95.38 174 ALA A N 1
ATOM 1317 C CA . ALA A 1 174 ? -24.517 -3.199 43.038 1.00 95.38 174 ALA A CA 1
ATOM 1318 C C . ALA A 1 174 ? -24.193 -4.297 44.062 1.00 95.38 174 ALA A C 1
ATOM 1320 O O . ALA A 1 174 ? -25.049 -4.626 44.883 1.00 95.38 174 ALA A O 1
ATOM 1321 N N . ASP A 1 175 ? -22.959 -4.801 44.067 1.00 96.25 175 ASP A N 1
ATOM 1322 C CA . ASP A 1 175 ? -22.488 -5.798 45.029 1.00 96.25 175 ASP A CA 1
ATOM 1323 C C . ASP A 1 175 ? -22.519 -5.239 46.461 1.00 96.25 175 ASP A C 1
ATOM 1325 O O . ASP A 1 175 ? -22.945 -5.926 47.393 1.00 96.25 175 ASP A O 1
ATOM 1329 N N . HIS A 1 176 ? -22.148 -3.965 46.645 1.00 96.88 176 HIS A N 1
ATOM 1330 C CA . HIS A 1 176 ? -22.242 -3.298 47.943 1.00 96.88 176 HIS A CA 1
ATOM 1331 C C . HIS A 1 176 ? -23.692 -3.206 48.439 1.00 96.88 176 HIS A C 1
ATOM 1333 O O . HIS A 1 176 ? -23.980 -3.640 49.555 1.00 96.88 176 HIS A O 1
ATOM 1339 N N . ARG A 1 177 ? -24.620 -2.736 47.592 1.00 96.88 177 ARG A N 1
ATOM 1340 C CA . ARG A 1 177 ? -26.057 -2.668 47.924 1.00 96.88 177 ARG A CA 1
ATOM 1341 C C . ARG A 1 177 ? -26.655 -4.042 48.206 1.00 96.88 177 ARG A C 1
ATOM 1343 O O . ARG A 1 177 ? -27.464 -4.186 49.117 1.00 96.88 177 ARG A O 1
ATOM 1350 N N . ALA A 1 178 ? -26.259 -5.064 47.448 1.00 94.38 178 ALA A N 1
ATOM 1351 C CA . ALA A 1 178 ? -26.679 -6.437 47.705 1.00 94.38 178 ALA A CA 1
ATOM 1352 C C . ALA A 1 178 ? -26.204 -6.915 49.089 1.00 94.38 178 ALA A C 1
ATOM 1354 O O . ALA A 1 178 ? -26.962 -7.565 49.813 1.00 94.38 178 ALA A O 1
ATOM 1355 N N . GLY A 1 179 ? -24.982 -6.547 49.489 1.00 96.06 179 GLY A N 1
ATOM 1356 C CA . GLY A 1 179 ? -24.457 -6.786 50.833 1.00 96.06 179 GLY A CA 1
ATOM 1357 C C . GLY A 1 179 ? -25.260 -6.077 51.929 1.00 96.06 179 GLY A C 1
ATOM 1358 O O . GLY A 1 179 ? -25.625 -6.712 52.920 1.00 96.06 179 GLY A O 1
ATOM 1359 N N . GLU A 1 180 ? -25.587 -4.795 51.740 1.00 97.00 180 GLU A N 1
ATOM 1360 C CA . GLU A 1 180 ? -26.418 -4.015 52.672 1.00 97.00 180 GLU A CA 1
ATOM 1361 C C . GLU A 1 180 ? -27.808 -4.641 52.853 1.00 97.00 180 GLU A C 1
ATOM 1363 O O . GLU A 1 180 ? -28.219 -4.915 53.982 1.00 97.00 180 GLU A O 1
ATOM 1368 N N . LEU A 1 181 ? -28.490 -4.956 51.748 1.00 95.38 181 LEU A N 1
ATOM 1369 C CA . LEU A 1 181 ? -29.805 -5.604 51.768 1.00 95.38 181 LEU A CA 1
ATOM 1370 C C . LEU A 1 181 ? -29.751 -6.986 52.425 1.00 95.38 181 LEU A C 1
ATOM 1372 O O . LEU A 1 181 ? -30.643 -7.352 53.188 1.00 95.38 181 LEU A O 1
ATOM 1376 N N . THR A 1 182 ? -28.689 -7.758 52.184 1.00 96.88 182 THR A N 1
ATOM 1377 C CA . THR A 1 182 ? -28.498 -9.063 52.834 1.00 96.88 182 THR A CA 1
ATOM 1378 C C . THR A 1 182 ? -28.363 -8.913 54.352 1.00 96.88 182 THR A C 1
ATOM 1380 O O . THR A 1 182 ? -28.947 -9.694 55.112 1.00 96.88 182 THR A O 1
ATOM 1383 N N . ALA A 1 183 ? -27.627 -7.899 54.817 1.00 95.62 183 ALA A N 1
ATOM 1384 C CA . ALA A 1 183 ? -27.495 -7.603 56.240 1.00 95.62 183 ALA A CA 1
ATOM 1385 C C . ALA A 1 183 ? -28.831 -7.155 56.856 1.00 95.62 183 ALA A C 1
ATOM 1387 O O . ALA A 1 183 ? -29.180 -7.595 57.951 1.00 95.62 183 ALA A O 1
ATOM 1388 N N . GLU A 1 184 ? -29.603 -6.334 56.144 1.00 96.38 184 GLU A N 1
ATOM 1389 C CA . GLU A 1 184 ? -30.924 -5.873 56.577 1.00 96.38 184 GLU A CA 1
ATOM 1390 C C . GLU A 1 184 ? -31.935 -7.027 56.678 1.00 96.38 184 GLU A C 1
ATOM 1392 O O . GLU A 1 184 ? -32.573 -7.205 57.715 1.00 96.38 184 GLU A O 1
ATOM 1397 N N . VAL A 1 185 ? -31.998 -7.900 55.666 1.00 95.44 185 VAL A N 1
ATOM 1398 C CA . VAL A 1 185 ? -32.814 -9.128 55.702 1.00 95.44 185 VAL A CA 1
ATOM 1399 C C . VAL A 1 185 ? -32.422 -10.020 56.880 1.00 95.44 185 VAL A C 1
ATOM 1401 O O . VAL A 1 185 ? -33.287 -10.623 57.518 1.00 95.44 185 VAL A O 1
ATOM 1404 N N . THR A 1 186 ? -31.128 -10.113 57.192 1.00 95.94 186 THR A N 1
ATOM 1405 C CA . THR A 1 186 ? -30.648 -10.891 58.342 1.00 95.94 186 THR A CA 1
ATOM 1406 C C . THR A 1 186 ? -31.130 -10.280 59.659 1.00 95.94 186 THR A C 1
ATOM 1408 O O . THR A 1 186 ? -31.670 -11.007 60.490 1.00 95.94 186 THR A O 1
ATOM 1411 N N . ARG A 1 187 ? -31.049 -8.950 59.817 1.00 96.19 187 ARG A N 1
ATOM 1412 C CA . ARG A 1 187 ? -31.596 -8.245 60.990 1.00 96.19 187 ARG A CA 1
ATOM 1413 C C . ARG A 1 187 ? -33.098 -8.461 61.144 1.00 96.19 187 ARG A C 1
ATOM 1415 O O . ARG A 1 187 ? -33.536 -8.849 62.221 1.00 96.19 187 ARG A O 1
ATOM 1422 N N . PHE A 1 188 ? -33.879 -8.306 60.074 1.00 94.50 188 PHE A N 1
ATOM 1423 C CA . PHE A 1 188 ? -35.324 -8.541 60.137 1.00 94.50 188 PHE A CA 1
ATOM 1424 C C . PHE A 1 188 ? -35.672 -9.991 60.483 1.00 94.50 188 PHE A C 1
ATOM 1426 O O . PHE A 1 188 ? -36.642 -10.235 61.197 1.00 94.50 188 PHE A O 1
ATOM 1433 N N . ARG A 1 189 ? -34.881 -10.974 60.031 1.00 95.56 189 ARG A N 1
ATOM 1434 C CA . ARG A 1 189 ? -35.057 -12.375 60.449 1.00 95.56 189 ARG A CA 1
ATOM 1435 C C . ARG A 1 189 ? -34.777 -12.574 61.936 1.00 95.56 189 ARG A C 1
ATOM 1437 O O . ARG A 1 189 ? -35.523 -13.299 62.590 1.00 95.56 189 ARG A O 1
ATOM 1444 N N . GLU A 1 190 ? -33.729 -11.951 62.468 1.00 94.44 190 GLU A N 1
ATOM 1445 C CA . GLU A 1 190 ? -33.408 -12.007 63.898 1.00 94.44 190 GLU A CA 1
ATOM 1446 C C . GLU A 1 190 ? -34.486 -11.329 64.753 1.00 94.44 190 GLU A C 1
ATOM 1448 O O . GLU A 1 190 ? -34.898 -11.878 65.774 1.00 94.44 190 GLU A O 1
ATOM 1453 N N . GLU A 1 191 ? -34.987 -10.169 64.326 1.00 94.56 191 GLU A N 1
ATOM 1454 C CA . GLU A 1 191 ? -36.095 -9.468 64.982 1.00 94.56 191 GLU A CA 1
ATOM 1455 C C . GLU A 1 191 ? -37.386 -10.287 64.939 1.00 94.56 191 GLU A C 1
ATOM 1457 O O . GLU A 1 191 ? -38.023 -10.476 65.974 1.00 94.56 191 GLU A O 1
ATOM 1462 N N . ALA A 1 192 ? -37.732 -10.869 63.788 1.00 90.62 192 ALA A N 1
ATOM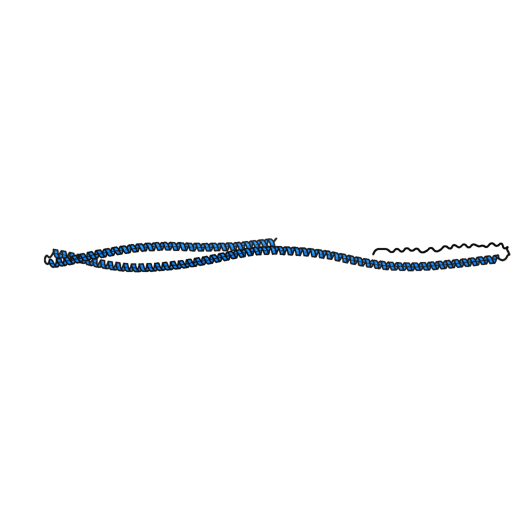 1463 C CA . ALA A 1 192 ? -38.880 -11.763 63.673 1.00 90.62 192 ALA A CA 1
ATOM 1464 C C . ALA A 1 192 ? -38.754 -12.979 64.607 1.00 90.62 192 ALA A C 1
ATOM 1466 O O . ALA A 1 192 ? -39.727 -13.355 65.260 1.00 90.62 192 ALA A O 1
ATOM 1467 N N . ALA A 1 193 ? -37.559 -13.568 64.727 1.00 92.75 193 ALA A N 1
ATOM 1468 C CA . ALA A 1 193 ? -37.306 -14.662 65.663 1.00 92.75 193 ALA A CA 1
ATOM 1469 C C . ALA A 1 193 ? -37.442 -14.216 67.131 1.00 92.75 193 ALA A C 1
ATOM 1471 O O . ALA A 1 193 ? -37.989 -14.958 67.950 1.00 92.75 193 ALA A O 1
ATOM 1472 N N . ARG A 1 194 ? -36.997 -12.996 67.474 1.00 94.06 194 ARG A N 1
ATOM 1473 C CA . ARG A 1 194 ? -37.218 -12.412 68.808 1.00 94.06 194 ARG A CA 1
ATOM 1474 C C . ARG A 1 194 ? -38.703 -12.229 69.101 1.00 94.06 194 ARG A C 1
ATOM 1476 O O . ARG A 1 194 ? -39.156 -12.710 70.136 1.00 94.06 194 ARG A O 1
ATOM 1483 N N . PHE A 1 195 ? -39.457 -11.620 68.186 1.00 90.81 195 PHE A N 1
ATOM 1484 C CA . PHE A 1 195 ? -40.898 -11.424 68.352 1.00 90.81 195 PHE A CA 1
ATOM 1485 C C . PHE A 1 195 ? -41.655 -12.750 68.455 1.00 90.81 195 PHE A C 1
ATOM 1487 O O . PHE A 1 195 ? -42.546 -12.875 69.289 1.00 90.81 195 PHE A O 1
ATOM 1494 N N . GLN A 1 196 ? -41.275 -13.773 67.684 1.00 91.31 196 GLN A N 1
ATOM 1495 C CA . GLN A 1 196 ? -41.833 -15.122 67.839 1.00 91.31 196 GLN A CA 1
ATOM 1496 C C . GLN A 1 196 ? -41.542 -15.711 69.227 1.00 91.31 196 GLN A C 1
ATOM 1498 O O . GLN A 1 196 ? -42.430 -16.297 69.844 1.00 91.31 196 GLN A O 1
ATOM 1503 N N . GLY A 1 197 ? -40.323 -15.532 69.744 1.00 90.06 197 GLY A N 1
ATOM 1504 C CA . GLY A 1 197 ? -39.959 -15.969 71.093 1.00 90.06 197 GLY A CA 1
ATOM 1505 C C . GLY A 1 197 ? -40.716 -15.226 72.201 1.00 90.06 197 GLY A C 1
ATOM 1506 O O . GLY A 1 197 ? -41.098 -15.834 73.199 1.00 90.06 197 GLY A O 1
ATOM 1507 N N . GLU A 1 198 ? -40.959 -13.925 72.039 1.00 89.69 198 GLU A N 1
ATOM 1508 C CA . GLU A 1 198 ? -41.781 -13.127 72.958 1.00 89.69 198 GLU A CA 1
ATOM 1509 C C . GLU A 1 198 ? -43.258 -13.525 72.898 1.00 89.69 198 GLU A C 1
ATOM 1511 O O . GLU A 1 198 ? -43.881 -13.708 73.943 1.00 89.69 198 GLU A O 1
ATOM 1516 N N . ALA A 1 199 ? -43.804 -13.739 71.699 1.00 86.00 199 ALA A N 1
ATOM 1517 C CA . ALA A 1 199 ? -45.170 -14.219 71.513 1.00 86.00 199 ALA A CA 1
ATOM 1518 C C . ALA A 1 199 ? -45.393 -15.573 72.205 1.00 86.00 199 ALA A C 1
ATOM 1520 O O . ALA A 1 199 ? -46.369 -15.722 72.936 1.00 86.00 199 ALA A O 1
ATOM 1521 N N . ALA A 1 200 ? -44.453 -16.517 72.070 1.00 87.56 200 ALA A N 1
ATOM 1522 C CA . ALA A 1 200 ? -44.524 -17.811 72.751 1.00 87.56 200 ALA A CA 1
ATOM 1523 C C . ALA A 1 200 ? -44.534 -17.674 74.287 1.00 87.56 200 ALA A C 1
ATOM 1525 O O . ALA A 1 200 ? -45.314 -18.343 74.965 1.00 87.56 200 ALA A O 1
ATOM 1526 N N . LYS A 1 201 ? -43.720 -16.766 74.849 1.00 88.88 201 LYS A N 1
ATOM 1527 C CA . LYS A 1 201 ? -43.746 -16.466 76.294 1.00 88.88 201 LYS A CA 1
ATOM 1528 C C . LYS A 1 201 ? -45.087 -15.875 76.720 1.00 88.88 201 LYS A C 1
ATOM 1530 O O . LYS A 1 201 ? -45.628 -16.267 77.750 1.00 88.88 201 LYS A O 1
ATOM 1535 N N . HIS A 1 202 ? -45.627 -14.939 75.941 1.00 85.81 202 HIS A N 1
ATOM 1536 C CA . HIS A 1 202 ? -46.929 -14.348 76.233 1.00 85.81 202 HIS A CA 1
ATOM 1537 C C . HIS A 1 202 ? -48.050 -15.388 76.185 1.00 85.81 202 HIS A C 1
ATOM 1539 O O . HIS A 1 202 ? -48.898 -15.401 77.075 1.00 85.81 202 HIS A O 1
ATOM 1545 N N . GLU A 1 203 ? -48.019 -16.303 75.218 1.00 86.75 203 GLU A N 1
ATOM 1546 C CA . GLU A 1 203 ? -48.963 -17.416 75.121 1.00 86.75 203 GLU A CA 1
ATOM 1547 C C . GLU A 1 203 ? -48.885 -18.342 76.349 1.00 86.75 203 GLU A C 1
ATOM 1549 O O . GLU A 1 203 ? -49.916 -18.684 76.930 1.00 86.75 203 GLU A O 1
ATOM 1554 N N . GLU A 1 204 ? -47.679 -18.663 76.829 1.00 87.56 204 GLU A N 1
ATOM 1555 C CA . GLU A 1 204 ? -47.475 -19.430 78.067 1.00 87.56 204 GLU A CA 1
ATOM 1556 C C . GLU A 1 204 ? -48.023 -18.694 79.305 1.00 87.56 204 GLU A C 1
ATOM 1558 O O . GLU A 1 204 ? -48.738 -19.283 80.127 1.00 87.56 204 GLU A O 1
ATOM 1563 N N . THR A 1 205 ? -47.753 -17.388 79.429 1.00 86.50 205 THR A N 1
ATOM 1564 C CA . THR A 1 205 ? -48.290 -16.571 80.533 1.00 86.50 205 THR A CA 1
ATOM 1565 C C . THR A 1 205 ? -49.814 -16.454 80.485 1.00 86.50 205 THR A C 1
ATOM 1567 O O . THR A 1 205 ? -50.474 -16.569 81.515 1.00 86.50 205 THR A O 1
ATOM 1570 N N . ALA A 1 206 ? -50.400 -16.302 79.296 1.00 83.56 206 ALA A N 1
ATOM 1571 C CA . ALA A 1 206 ? -51.847 -16.253 79.122 1.00 83.56 206 ALA A CA 1
ATOM 1572 C C . ALA A 1 206 ? -52.491 -17.604 79.467 1.00 83.56 206 ALA A C 1
ATOM 1574 O O . ALA A 1 206 ? -53.512 -17.648 80.150 1.00 83.56 206 ALA A O 1
ATOM 1575 N N . SER A 1 207 ? -51.870 -18.713 79.057 1.00 86.38 207 SER A N 1
ATOM 1576 C CA . SER A 1 207 ? -52.337 -20.066 79.367 1.00 86.38 207 SER A CA 1
ATOM 1577 C C . SER A 1 207 ? -52.305 -20.348 80.877 1.00 86.38 207 SER A C 1
ATOM 1579 O O . SER A 1 207 ? -53.284 -20.827 81.453 1.00 86.38 207 SER A O 1
ATOM 1581 N N . THR A 1 208 ? -51.226 -19.957 81.564 1.00 86.06 208 THR A N 1
ATOM 1582 C CA . THR A 1 208 ? -51.132 -20.072 83.031 1.00 86.06 208 THR A CA 1
ATOM 1583 C C . THR A 1 208 ? -52.114 -19.155 83.766 1.00 86.06 208 THR A C 1
ATOM 1585 O O . THR A 1 208 ? -52.708 -19.577 84.763 1.00 86.06 208 THR A O 1
ATOM 1588 N N . ALA A 1 209 ? -52.347 -17.934 83.278 1.00 80.50 209 ALA A N 1
ATOM 1589 C CA . ALA A 1 209 ? -53.365 -17.034 83.822 1.00 80.50 209 ALA A CA 1
ATOM 1590 C C . ALA A 1 209 ? -54.786 -17.606 83.662 1.00 80.50 209 ALA A C 1
ATOM 1592 O O . ALA A 1 209 ? -55.565 -17.592 84.618 1.00 80.50 209 ALA A O 1
ATOM 1593 N N . LEU A 1 210 ? -55.104 -18.192 82.501 1.00 83.56 210 LEU A N 1
ATOM 1594 C CA . LEU A 1 210 ? -56.379 -18.877 82.260 1.00 83.56 210 LEU A CA 1
ATOM 1595 C C . LEU A 1 210 ? -56.585 -20.055 83.220 1.00 83.56 210 LEU A C 1
ATOM 1597 O O . LEU A 1 210 ? -57.654 -20.162 83.818 1.00 83.56 210 LEU A O 1
ATOM 1601 N N . MET A 1 211 ? -55.560 -20.882 83.450 1.00 84.25 211 MET A N 1
ATOM 1602 C CA . MET A 1 211 ? -55.650 -21.973 84.431 1.00 84.25 211 MET A CA 1
ATOM 1603 C C . MET A 1 211 ? -55.924 -21.464 85.852 1.00 84.25 211 MET A C 1
ATOM 1605 O O . MET A 1 211 ? -56.746 -22.037 86.567 1.00 84.25 211 MET A O 1
ATOM 1609 N N . ARG A 1 212 ? -55.274 -20.368 86.271 1.00 82.62 212 ARG A N 1
ATOM 1610 C CA . ARG A 1 212 ? -55.538 -19.742 87.581 1.00 82.62 212 ARG A CA 1
ATOM 1611 C C . ARG A 1 212 ? -56.961 -19.203 87.679 1.00 82.62 212 ARG A C 1
ATOM 1613 O O . ARG A 1 212 ? -57.613 -19.401 88.705 1.00 82.62 212 ARG A O 1
ATOM 1620 N N . ARG A 1 213 ? -57.454 -18.542 86.629 1.00 83.31 213 ARG A N 1
ATOM 1621 C CA . ARG A 1 213 ? -58.844 -18.078 86.556 1.00 83.31 213 ARG A CA 1
ATOM 1622 C C . ARG A 1 213 ? -59.813 -19.246 86.726 1.00 83.31 213 ARG A C 1
ATOM 1624 O O . ARG A 1 213 ? -60.698 -19.163 87.569 1.00 83.31 213 ARG A O 1
ATOM 1631 N N . ASP A 1 214 ? -59.624 -20.336 85.992 1.00 84.88 214 ASP A N 1
ATOM 1632 C CA . ASP A 1 214 ? -60.537 -21.482 86.038 1.00 84.88 214 ASP A CA 1
ATOM 1633 C C . ASP A 1 214 ? -60.533 -22.164 87.415 1.00 84.88 214 ASP A C 1
ATOM 1635 O O . ASP A 1 214 ? -61.600 -22.486 87.940 1.00 84.88 214 ASP A O 1
ATOM 1639 N N . ALA A 1 215 ? -59.362 -22.287 88.052 1.00 82.00 215 ALA A N 1
ATOM 1640 C CA . ALA A 1 215 ? -59.248 -22.766 89.430 1.00 82.00 215 ALA A CA 1
ATOM 1641 C C . ALA A 1 215 ? -60.012 -21.866 90.418 1.00 82.00 215 ALA A C 1
ATOM 1643 O O . ALA A 1 215 ? -60.870 -22.346 91.157 1.00 82.00 215 ALA A O 1
ATOM 1644 N N . THR A 1 216 ? -59.782 -20.549 90.379 1.00 79.94 216 THR A N 1
ATOM 1645 C CA . THR A 1 216 ? -60.506 -19.614 91.263 1.00 79.94 216 THR A CA 1
ATOM 1646 C C . THR A 1 216 ? -62.010 -19.585 90.989 1.00 79.94 216 THR A C 1
ATOM 1648 O O . THR A 1 216 ? -62.805 -19.423 91.911 1.00 79.94 216 THR A O 1
ATOM 1651 N N . GLN A 1 217 ? -62.440 -19.774 89.740 1.00 83.50 217 GLN A N 1
ATOM 1652 C CA . GLN A 1 217 ? -63.855 -19.835 89.390 1.00 83.50 217 GLN A CA 1
ATOM 1653 C C . GLN A 1 217 ? -64.523 -21.119 89.907 1.00 83.50 217 GLN A C 1
ATOM 1655 O O . GLN A 1 217 ? -65.680 -21.074 90.343 1.00 83.50 217 GLN A O 1
ATOM 1660 N N . ALA A 1 218 ? -63.803 -22.242 89.911 1.00 80.12 218 ALA A N 1
ATOM 1661 C CA . ALA A 1 218 ? -64.257 -23.482 90.531 1.00 80.12 218 ALA A CA 1
ATOM 1662 C C . ALA A 1 218 ? -64.404 -23.327 92.055 1.00 80.12 218 ALA A C 1
ATOM 1664 O O . ALA A 1 218 ? -65.470 -23.627 92.592 1.00 80.12 218 ALA A O 1
ATOM 1665 N N . GLU A 1 219 ? -63.400 -22.757 92.732 1.00 80.81 219 GLU A N 1
ATOM 1666 C CA . GLU A 1 219 ? -63.448 -22.450 94.173 1.00 80.81 219 GLU A CA 1
ATOM 1667 C C . GLU A 1 219 ? -64.641 -21.546 94.527 1.00 80.81 219 GLU A C 1
ATOM 1669 O O . GLU A 1 219 ? -65.382 -21.805 95.476 1.00 80.81 219 GLU A O 1
ATOM 1674 N N . LEU A 1 220 ? -64.886 -20.508 93.722 1.00 77.19 220 LEU A N 1
ATOM 1675 C CA . LEU A 1 220 ? -66.003 -19.578 93.913 1.00 77.19 220 LEU A CA 1
ATOM 1676 C C . LEU A 1 220 ? -67.361 -20.279 93.748 1.00 77.19 220 LEU A C 1
ATOM 1678 O O . LEU A 1 220 ? -68.308 -19.974 94.474 1.00 77.19 220 LEU A O 1
ATOM 1682 N N . SER A 1 221 ? -67.451 -21.242 92.827 1.00 80.56 221 SER A N 1
ATOM 1683 C CA . SER A 1 221 ? -68.652 -22.060 92.619 1.00 80.56 221 SER A CA 1
ATOM 1684 C C . SER A 1 221 ? -68.905 -23.009 93.798 1.00 80.56 221 SER A C 1
ATOM 1686 O O . SER A 1 221 ? -70.045 -23.147 94.247 1.00 80.56 221 SER A O 1
ATOM 1688 N N . GLU A 1 222 ? -67.855 -23.620 94.356 1.00 80.62 222 GLU A N 1
ATOM 1689 C CA . GLU A 1 222 ? -67.961 -24.438 95.571 1.00 80.62 222 GLU A CA 1
ATOM 1690 C C . GLU A 1 222 ? -68.368 -23.613 96.797 1.00 80.62 222 GLU A C 1
ATOM 1692 O O . GLU A 1 222 ? -69.242 -24.031 97.558 1.00 80.62 222 GLU A O 1
ATOM 1697 N N . LEU A 1 223 ? -67.789 -22.423 96.977 1.00 75.88 223 LEU A N 1
ATOM 1698 C CA . LEU A 1 223 ? -68.166 -21.499 98.050 1.00 75.88 223 LEU A CA 1
ATOM 1699 C C . LEU A 1 223 ? -69.608 -21.006 97.900 1.00 75.88 223 LEU A C 1
ATOM 1701 O O . LEU A 1 223 ? -70.332 -20.948 98.891 1.00 75.88 223 LEU A O 1
ATOM 1705 N N . GLN A 1 224 ? -70.069 -20.709 96.679 1.00 75.94 224 GLN A N 1
ATOM 1706 C CA . GLN A 1 224 ? -71.481 -20.397 96.426 1.00 75.94 224 GLN A CA 1
ATOM 1707 C C . GLN A 1 224 ? -72.401 -21.547 96.840 1.00 75.94 224 GLN A C 1
ATOM 1709 O O . GLN A 1 224 ? -73.442 -21.305 97.454 1.00 75.94 224 GLN A O 1
ATOM 1714 N N . LYS A 1 225 ? -72.012 -22.791 96.544 1.00 78.50 225 LYS A N 1
ATOM 1715 C CA . LYS A 1 225 ? -72.763 -23.980 96.949 1.00 78.50 225 LYS A CA 1
ATOM 1716 C C . LYS A 1 225 ? -72.801 -24.130 98.474 1.00 78.50 225 LYS A C 1
ATOM 1718 O O . LYS A 1 225 ? -73.890 -24.245 99.027 1.00 78.50 225 LYS A O 1
ATOM 1723 N N . LYS A 1 226 ? -71.652 -24.034 99.154 1.00 77.44 226 LYS A N 1
ATOM 1724 C CA . LYS A 1 226 ? -71.559 -24.073 100.628 1.00 77.44 226 LYS A CA 1
ATOM 1725 C C . LYS A 1 226 ? -72.364 -22.957 101.290 1.00 77.44 226 LYS A C 1
ATOM 1727 O O . LYS A 1 226 ? -73.055 -23.198 102.272 1.00 77.44 226 LYS A O 1
ATOM 1732 N N . PHE A 1 227 ? -72.316 -21.743 100.744 1.00 71.69 227 PHE A N 1
ATOM 1733 C CA . PHE A 1 227 ? -73.119 -20.618 101.221 1.00 71.69 227 PHE A CA 1
ATOM 1734 C C . PHE A 1 227 ? -74.622 -20.900 101.079 1.00 71.69 227 PHE A C 1
ATOM 1736 O O . PHE A 1 227 ? -75.382 -20.649 102.012 1.00 71.69 227 PHE A O 1
ATOM 1743 N N . GLY A 1 228 ? -75.053 -21.469 99.948 1.00 71.44 228 GLY A N 1
ATOM 1744 C CA . GLY A 1 228 ? -76.434 -21.918 99.757 1.00 71.44 228 GLY A CA 1
ATOM 1745 C C . GLY A 1 228 ? -76.848 -23.012 100.750 1.00 71.44 228 GLY A C 1
ATOM 1746 O O . GLY A 1 228 ? -77.929 -22.937 101.331 1.00 71.44 228 GLY A O 1
ATOM 1747 N N . GLU A 1 229 ? -75.978 -23.991 101.007 1.00 72.56 229 GLU A N 1
ATOM 1748 C CA . GLU A 1 229 ? -76.194 -25.050 102.005 1.00 72.56 229 GLU A CA 1
ATOM 1749 C C . GLU A 1 229 ? -76.294 -24.485 103.437 1.00 72.56 229 GLU A C 1
ATOM 1751 O O . GLU A 1 229 ? -77.196 -24.860 104.187 1.00 72.56 229 GLU A O 1
ATOM 1756 N N . LEU A 1 230 ? -75.438 -23.524 103.802 1.00 65.19 230 LEU A N 1
ATOM 1757 C CA . LEU A 1 230 ? -75.458 -22.840 105.102 1.00 65.19 230 LEU A CA 1
ATOM 1758 C C . LEU A 1 230 ? -76.694 -21.943 105.287 1.00 65.19 230 LEU A C 1
ATOM 1760 O O . LEU A 1 230 ? -77.272 -21.915 106.376 1.00 65.19 230 LEU A O 1
ATOM 1764 N N . GLN A 1 231 ? -77.148 -21.248 104.237 1.00 60.09 231 GLN A N 1
ATOM 1765 C CA . GLN A 1 231 ? -78.410 -20.495 104.265 1.00 60.09 231 GLN A CA 1
ATOM 1766 C C . GLN A 1 231 ? -79.624 -21.414 104.466 1.00 60.09 231 GLN A C 1
ATOM 1768 O O . GLN A 1 231 ? -80.541 -21.084 105.216 1.00 60.09 231 GLN A O 1
ATOM 1773 N N . MET A 1 232 ? -79.627 -22.594 103.841 1.00 59.94 232 MET A N 1
ATOM 1774 C CA . MET A 1 232 ? -80.688 -23.584 104.045 1.00 59.94 232 MET A CA 1
ATOM 1775 C C . MET A 1 232 ? -80.619 -24.213 105.446 1.00 59.94 232 MET A C 1
ATOM 1777 O O . MET A 1 232 ? -81.655 -24.419 106.072 1.00 59.94 232 MET A O 1
ATOM 1781 N N . SER A 1 233 ? -79.417 -24.451 105.983 1.00 57.16 233 SER A N 1
ATOM 1782 C CA . SER A 1 233 ? -79.213 -24.932 107.358 1.00 57.16 233 SER A CA 1
ATOM 1783 C C . SER A 1 233 ? -79.690 -23.928 108.418 1.00 57.16 233 SER A C 1
ATOM 1785 O O . SER A 1 233 ? -80.284 -24.338 109.414 1.00 57.16 233 SER A O 1
ATOM 1787 N N . THR A 1 234 ? -79.505 -22.623 108.199 1.00 52.91 234 THR A N 1
ATOM 1788 C CA . THR A 1 234 ? -80.018 -21.563 109.096 1.00 52.91 234 THR A CA 1
ATOM 1789 C C . THR A 1 234 ? -81.527 -21.364 109.009 1.00 52.91 234 THR A C 1
ATOM 1791 O O . THR A 1 234 ? -82.135 -20.947 109.993 1.00 52.91 234 THR A O 1
ATOM 1794 N N . ALA A 1 235 ? -82.149 -21.687 107.873 1.00 52.69 235 ALA A N 1
ATOM 1795 C CA . ALA A 1 235 ? -83.604 -21.683 107.738 1.00 52.69 235 ALA A CA 1
ATOM 1796 C C . ALA A 1 235 ? -84.285 -22.870 108.453 1.00 52.69 235 ALA A C 1
ATOM 1798 O O . ALA A 1 235 ? -85.475 -22.782 108.755 1.00 52.69 235 ALA A O 1
ATOM 1799 N N . VAL A 1 236 ? -83.556 -23.963 108.723 1.00 52.88 236 VAL A N 1
ATOM 1800 C CA . VAL A 1 236 ? -84.116 -25.212 109.276 1.00 52.88 236 VAL A CA 1
ATOM 1801 C C . VAL A 1 236 ? -83.828 -25.399 110.776 1.00 52.88 236 VAL A C 1
ATOM 1803 O O . VAL A 1 236 ? -84.709 -25.898 111.471 1.00 52.88 236 VAL A O 1
ATOM 1806 N N . ASP A 1 237 ? -82.690 -24.937 111.316 1.00 46.16 237 ASP A N 1
ATOM 1807 C CA . ASP A 1 237 ? -82.337 -25.129 112.737 1.00 46.16 237 ASP A CA 1
ATOM 1808 C C . ASP A 1 237 ? -82.019 -23.815 113.478 1.00 46.16 237 ASP A C 1
ATOM 1810 O O . ASP A 1 237 ? -80.929 -23.248 113.408 1.00 46.16 237 ASP A O 1
ATOM 1814 N N . GLY A 1 238 ? -82.974 -23.340 114.282 1.00 51.41 238 GLY A N 1
ATOM 1815 C CA . GLY A 1 238 ? -82.879 -22.108 115.077 1.00 51.41 238 GLY A CA 1
ATOM 1816 C C . GLY A 1 238 ? -82.011 -22.178 116.346 1.00 51.41 238 GLY A C 1
ATOM 1817 O O . GLY A 1 238 ? -82.341 -21.511 117.326 1.00 51.41 238 GLY A O 1
ATOM 1818 N N . LYS A 1 239 ? -80.938 -22.986 116.396 1.00 46.12 239 LYS A N 1
ATOM 1819 C CA . LYS A 1 239 ? -80.111 -23.152 117.615 1.00 46.12 239 LYS A CA 1
ATOM 1820 C C . LYS A 1 239 ? -78.594 -23.218 117.371 1.00 46.12 239 LYS A C 1
ATOM 1822 O O . LYS A 1 239 ? -77.958 -24.185 117.758 1.00 46.12 239 LYS A O 1
ATOM 1827 N N . SER A 1 240 ? -78.013 -22.152 116.816 1.00 54.78 240 SER A N 1
ATOM 1828 C CA . SER A 1 240 ? -76.687 -21.604 117.201 1.00 54.78 240 SER A CA 1
ATOM 1829 C C . SER A 1 240 ? -76.378 -20.354 116.363 1.00 54.78 240 SER A C 1
ATOM 1831 O O . SER A 1 240 ? -75.445 -20.325 115.559 1.00 54.78 240 SER A O 1
ATOM 1833 N N . GLN A 1 241 ? -77.214 -19.326 116.517 1.00 52.75 241 GLN A N 1
ATOM 1834 C CA . GLN A 1 241 ? -77.240 -18.132 115.662 1.00 52.75 241 GLN A CA 1
ATOM 1835 C C . GLN A 1 241 ? -75.874 -17.429 115.527 1.00 52.75 241 GLN A C 1
ATOM 1837 O O . GLN A 1 241 ? -75.564 -16.903 114.470 1.00 52.75 241 GLN A O 1
ATOM 1842 N N . GLU A 1 242 ? -75.026 -17.466 116.553 1.00 55.69 242 GLU A N 1
ATOM 1843 C CA . GLU A 1 242 ? -73.784 -16.684 116.599 1.00 55.69 242 GLU A CA 1
ATOM 1844 C C . GLU A 1 242 ? -72.615 -17.322 115.824 1.00 55.69 242 GLU A C 1
ATOM 1846 O O . GLU A 1 242 ? -71.886 -16.631 115.115 1.00 55.69 242 GLU A O 1
ATOM 1851 N N . TYR A 1 243 ? -72.464 -18.652 115.877 1.00 58.66 243 TYR A N 1
ATOM 1852 C CA . TYR A 1 243 ? -71.384 -19.350 115.162 1.00 58.66 243 TYR A CA 1
ATOM 1853 C C . TYR A 1 243 ? -71.636 -19.383 113.649 1.00 58.66 243 TYR A C 1
ATOM 1855 O O . TYR A 1 243 ? -70.708 -19.280 112.850 1.00 58.66 243 TYR A O 1
ATOM 1863 N N . VAL A 1 244 ? -72.910 -19.475 113.248 1.00 57.72 244 VAL A N 1
ATOM 1864 C CA . VAL A 1 244 ? -73.282 -19.510 111.830 1.00 57.72 244 VAL A CA 1
ATOM 1865 C C . VAL A 1 244 ? -73.277 -18.117 111.207 1.00 57.72 244 VAL A C 1
ATOM 1867 O O . VAL A 1 244 ? -72.862 -17.992 110.062 1.00 57.72 244 VAL A O 1
ATOM 1870 N N . VAL A 1 245 ? -73.644 -17.063 111.949 1.00 63.38 245 VAL A N 1
ATOM 1871 C CA . VAL A 1 245 ? -73.496 -15.674 111.473 1.00 63.38 245 VAL A CA 1
ATOM 1872 C C . VAL A 1 245 ? -72.028 -15.340 111.228 1.00 63.38 245 VAL A C 1
ATOM 1874 O O . VAL A 1 245 ? -71.709 -14.850 110.153 1.00 63.38 245 VAL A O 1
ATOM 1877 N N . LYS A 1 246 ? -71.124 -15.699 112.146 1.00 66.44 246 LYS A N 1
ATOM 1878 C CA . LYS A 1 246 ? -69.690 -15.441 111.964 1.00 66.44 246 LYS A CA 1
ATOM 1879 C C . LYS A 1 246 ? -69.099 -16.206 110.772 1.00 66.44 246 LYS A C 1
ATOM 1881 O O . LYS A 1 246 ? -68.350 -15.642 109.986 1.00 66.44 246 LYS A O 1
ATOM 1886 N N . SER A 1 247 ? -69.500 -17.465 110.584 1.00 65.44 247 SER A N 1
ATOM 1887 C CA . SER A 1 247 ? -69.073 -18.263 109.426 1.00 65.44 247 SER A CA 1
ATOM 1888 C C . SER A 1 247 ? -69.695 -17.778 108.103 1.00 65.44 247 SER A C 1
ATOM 1890 O O . SER A 1 247 ? -69.053 -17.855 107.057 1.00 65.44 247 SER A O 1
ATOM 1892 N N . LEU A 1 248 ? -70.915 -17.226 108.131 1.00 65.38 248 LEU A N 1
ATOM 1893 C CA . LEU A 1 248 ? -71.542 -16.558 106.984 1.00 65.38 248 LEU A CA 1
ATOM 1894 C C . LEU A 1 248 ? -70.848 -15.235 106.645 1.00 65.38 248 LEU A C 1
ATOM 1896 O O . LEU A 1 248 ? -70.668 -14.956 105.464 1.00 65.38 248 LEU A O 1
ATOM 1900 N N . GLU A 1 249 ? -70.455 -14.443 107.643 1.00 72.06 249 GLU A N 1
ATOM 1901 C CA . GLU A 1 249 ? -69.694 -13.203 107.457 1.00 72.06 249 GLU A CA 1
ATOM 1902 C C . GLU A 1 249 ? -68.313 -13.491 106.862 1.00 72.06 249 GLU A C 1
ATOM 1904 O O . GLU A 1 249 ? -67.974 -12.901 105.841 1.00 72.06 249 GLU A O 1
ATOM 1909 N N . GLU A 1 250 ? -67.577 -14.471 107.397 1.00 74.38 250 GLU A N 1
ATOM 1910 C CA . GLU A 1 250 ? -66.283 -14.906 106.848 1.00 74.38 250 GLU A CA 1
ATOM 1911 C C . GLU A 1 250 ? -66.426 -15.419 105.401 1.00 74.38 250 GLU A C 1
ATOM 1913 O O . GLU A 1 250 ? -65.688 -14.991 104.512 1.00 74.38 250 GLU A O 1
ATOM 1918 N N . ALA A 1 251 ? -67.435 -16.251 105.109 1.00 67.00 251 ALA A N 1
ATOM 1919 C CA . ALA A 1 251 ? -67.706 -16.719 103.745 1.00 67.00 251 ALA A CA 1
ATOM 1920 C C . ALA A 1 251 ? -68.144 -15.583 102.799 1.00 67.00 251 ALA A C 1
ATOM 1922 O O . ALA A 1 251 ? -67.908 -15.635 101.588 1.00 67.00 251 ALA A O 1
ATOM 1923 N N . GLN A 1 252 ? -68.802 -14.550 103.325 1.00 71.56 252 GLN A N 1
ATOM 1924 C CA . GLN A 1 252 ? -69.237 -13.390 102.555 1.00 71.56 252 GLN A CA 1
ATOM 1925 C C . GLN A 1 252 ? -68.072 -12.433 102.275 1.00 71.56 252 GLN A C 1
ATOM 1927 O O . GLN A 1 252 ? -67.959 -11.955 101.143 1.00 71.56 252 GLN A O 1
ATOM 1932 N N . GLU A 1 253 ? -67.178 -12.218 103.239 1.00 75.44 253 GLU A N 1
ATOM 1933 C CA . GLU A 1 253 ? -65.919 -11.495 103.053 1.00 75.44 253 GLU A CA 1
ATOM 1934 C C . GLU A 1 253 ? -65.033 -12.204 102.022 1.00 75.44 253 GLU A C 1
ATOM 1936 O O . GLU A 1 253 ? -64.615 -11.586 101.038 1.00 75.44 253 GLU A O 1
ATOM 1941 N N . GLU A 1 254 ? -64.852 -13.519 102.150 1.00 75.12 254 GLU A N 1
ATOM 1942 C CA . GLU A 1 254 ? -64.070 -14.329 101.211 1.00 75.12 254 GLU A CA 1
ATOM 1943 C C . GLU A 1 254 ? -64.678 -14.304 99.797 1.00 75.12 254 GLU A C 1
ATOM 1945 O O . GLU A 1 254 ? -63.977 -14.114 98.799 1.00 75.12 254 GLU A O 1
ATOM 1950 N N . ARG A 1 255 ? -66.012 -14.348 99.688 1.00 71.00 255 ARG A N 1
ATOM 1951 C CA . ARG A 1 255 ? -66.728 -14.168 98.416 1.00 71.00 255 ARG A CA 1
ATOM 1952 C C . ARG A 1 255 ? -66.537 -12.770 97.824 1.00 71.00 255 ARG A C 1
ATOM 1954 O O . ARG A 1 255 ? -66.454 -12.644 96.598 1.00 71.00 255 ARG A O 1
ATOM 1961 N N . THR A 1 256 ? -66.499 -11.713 98.637 1.00 73.00 256 THR A N 1
ATOM 1962 C CA . THR A 1 256 ? -66.227 -10.354 98.138 1.00 73.00 256 THR A CA 1
ATOM 1963 C C . THR A 1 256 ? -64.781 -10.187 97.683 1.00 73.00 256 THR A C 1
ATOM 1965 O O . THR A 1 256 ? -64.558 -9.612 96.616 1.00 73.00 256 THR A O 1
ATOM 1968 N N . ALA A 1 257 ? -63.821 -10.769 98.404 1.00 76.88 257 ALA A N 1
ATOM 1969 C CA . ALA A 1 257 ? -62.414 -10.780 98.022 1.00 76.88 257 ALA A CA 1
ATOM 1970 C C . ALA A 1 257 ? -62.193 -11.541 96.704 1.00 76.88 257 ALA A C 1
ATOM 1972 O O . ALA A 1 257 ? -61.543 -11.033 95.788 1.00 76.88 257 ALA A O 1
ATOM 1973 N N . LEU A 1 258 ? -62.814 -12.713 96.546 1.00 72.25 258 LEU A N 1
ATOM 1974 C CA . LEU A 1 258 ? -62.755 -13.481 95.303 1.00 72.25 258 LEU A CA 1
ATOM 1975 C C . LEU A 1 258 ? -63.437 -12.761 94.132 1.00 72.25 258 LEU A C 1
ATOM 1977 O O . LEU A 1 258 ? -62.934 -12.815 93.012 1.00 72.25 258 LEU A O 1
ATOM 1981 N N . ARG A 1 259 ? -64.537 -12.031 94.364 1.00 73.69 259 ARG A N 1
ATOM 1982 C CA . ARG A 1 259 ? -65.150 -11.170 93.333 1.00 73.69 259 ARG A CA 1
ATOM 1983 C C . ARG A 1 259 ? -64.220 -10.049 92.883 1.00 73.69 259 ARG A C 1
ATOM 1985 O O . ARG A 1 259 ? -64.150 -9.786 91.686 1.00 73.69 259 ARG A O 1
ATOM 1992 N N . ALA A 1 260 ? -63.524 -9.405 93.818 1.00 75.50 260 ALA A N 1
ATOM 1993 C CA . ALA A 1 260 ? -62.546 -8.373 93.490 1.00 75.50 260 ALA A CA 1
ATOM 1994 C C . ALA A 1 260 ? -61.398 -8.953 92.648 1.00 75.50 260 ALA A C 1
ATOM 1996 O O . ALA A 1 260 ? -61.068 -8.402 91.601 1.00 75.50 260 ALA A O 1
ATOM 1997 N N . LYS A 1 261 ? -60.886 -10.127 93.031 1.00 77.50 261 LYS A N 1
ATOM 1998 C CA . LYS A 1 261 ? -59.848 -10.846 92.280 1.00 77.50 261 LYS A CA 1
ATOM 1999 C C . LYS A 1 261 ? -60.314 -11.281 90.884 1.00 77.50 261 LYS A C 1
ATOM 2001 O O . LYS A 1 261 ? -59.539 -11.249 89.936 1.00 77.50 261 LYS A O 1
ATOM 2006 N N . ASN A 1 262 ? -61.587 -11.650 90.731 1.00 71.50 262 ASN A N 1
ATOM 2007 C CA . ASN A 1 262 ? -62.164 -12.009 89.433 1.00 71.50 262 ASN A CA 1
ATOM 2008 C C . ASN A 1 262 ? -62.252 -10.789 88.494 1.00 71.50 262 ASN A C 1
ATOM 2010 O O . ASN A 1 262 ? -61.884 -10.878 87.329 1.00 71.50 262 ASN A O 1
ATOM 2014 N N . LEU A 1 263 ? -62.644 -9.623 89.021 1.00 77.56 263 LEU A N 1
ATOM 2015 C CA . LEU A 1 263 ? -62.610 -8.350 88.287 1.00 77.56 263 LEU A CA 1
ATOM 2016 C C . LEU A 1 263 ? -61.191 -7.953 87.859 1.00 77.56 263 LEU A C 1
ATOM 2018 O O . LEU A 1 263 ? -61.010 -7.383 86.785 1.00 77.56 263 LEU A O 1
ATOM 2022 N N . GLU A 1 264 ? -60.193 -8.250 88.685 1.00 80.38 264 GLU A N 1
ATOM 2023 C CA . GLU A 1 264 ? -58.786 -7.981 88.388 1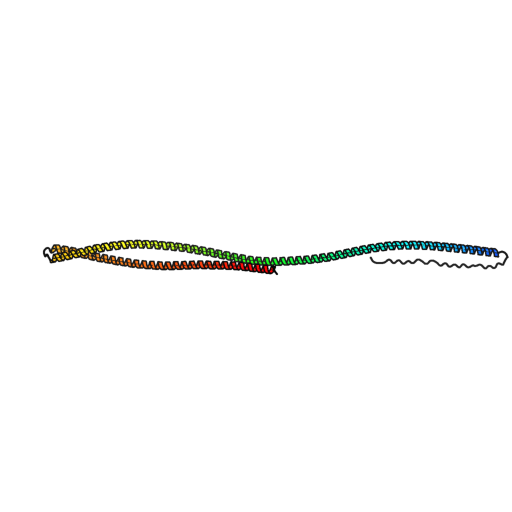.00 80.38 264 GLU A CA 1
ATOM 2024 C C . GLU A 1 264 ? -58.260 -8.894 87.270 1.00 80.38 264 GLU A C 1
ATOM 2026 O O . GLU A 1 264 ? -57.721 -8.401 86.282 1.00 80.38 264 GLU A O 1
ATOM 2031 N N . LEU A 1 265 ? -58.547 -10.199 87.344 1.00 76.75 265 LEU A N 1
ATOM 2032 C CA . LEU A 1 265 ? -58.261 -11.151 86.262 1.00 76.75 265 LEU A CA 1
ATOM 2033 C C . LEU A 1 265 ? -58.980 -10.783 84.958 1.00 76.75 265 LEU A C 1
ATOM 2035 O O . LEU A 1 265 ? -58.453 -11.000 83.871 1.00 76.75 265 LEU A O 1
ATOM 2039 N N . GLN A 1 266 ? -60.183 -10.218 85.044 1.00 74.88 266 GLN A N 1
ATOM 2040 C CA . GLN A 1 266 ? -60.927 -9.797 83.863 1.00 74.88 266 GLN A CA 1
ATOM 2041 C C . GLN A 1 266 ? -60.270 -8.601 83.164 1.00 74.88 266 GLN A C 1
ATOM 2043 O O . GLN A 1 266 ? -60.200 -8.590 81.938 1.00 74.88 266 GLN A O 1
ATOM 2048 N N . ARG A 1 267 ? -59.712 -7.653 83.928 1.00 81.50 267 ARG A N 1
ATOM 2049 C CA . ARG A 1 267 ? -58.884 -6.573 83.366 1.00 81.50 267 ARG A CA 1
ATOM 2050 C C . ARG A 1 267 ? -57.622 -7.119 82.706 1.00 81.50 267 ARG A C 1
ATOM 2052 O O . ARG A 1 267 ? -57.312 -6.720 81.594 1.00 81.50 267 ARG A O 1
ATOM 2059 N N . GLU A 1 268 ? -56.955 -8.078 83.342 1.00 84.31 268 GLU A N 1
ATOM 2060 C CA . GLU A 1 268 ? -55.753 -8.710 82.786 1.00 84.31 268 GLU A CA 1
ATOM 2061 C C . GLU A 1 268 ? -56.048 -9.444 81.460 1.00 84.31 268 GLU A C 1
ATOM 2063 O O . GLU A 1 268 ? -55.280 -9.354 80.504 1.00 84.31 268 GLU A O 1
ATOM 2068 N N . VAL A 1 269 ? -57.205 -10.109 81.350 1.00 78.06 269 VAL A N 1
ATOM 2069 C CA . VAL A 1 269 ? -57.665 -10.728 80.092 1.00 78.06 269 VAL A CA 1
ATOM 2070 C C . VAL A 1 269 ? -57.954 -9.684 79.009 1.00 78.06 269 VAL A C 1
ATOM 2072 O O . VAL A 1 269 ? -57.635 -9.920 77.839 1.00 78.06 269 VAL A O 1
ATOM 2075 N N . ASP A 1 270 ? -58.553 -8.549 79.364 1.00 78.50 270 ASP A N 1
ATOM 2076 C CA . ASP A 1 270 ? -58.828 -7.472 78.411 1.00 78.50 270 ASP A CA 1
ATOM 2077 C C . ASP A 1 270 ? -57.530 -6.797 77.927 1.00 78.50 270 ASP A C 1
ATOM 2079 O O . ASP A 1 270 ? -57.388 -6.540 76.728 1.00 78.50 270 ASP A O 1
ATOM 2083 N N . ASP A 1 271 ? -56.541 -6.624 78.806 1.00 83.19 271 ASP A N 1
ATOM 2084 C CA . ASP A 1 271 ? -55.207 -6.133 78.441 1.00 83.19 271 ASP A CA 1
ATOM 2085 C C . ASP A 1 271 ? -54.495 -7.109 77.487 1.00 83.19 271 ASP A C 1
ATOM 2087 O O . ASP A 1 271 ? -53.981 -6.702 76.441 1.00 83.19 271 ASP A O 1
ATOM 2091 N N . LEU A 1 272 ? -54.537 -8.417 77.774 1.00 81.06 272 LEU A N 1
ATOM 2092 C CA . LEU A 1 272 ? -53.981 -9.452 76.891 1.00 81.06 272 LEU A CA 1
ATOM 2093 C C . LEU A 1 272 ? -54.673 -9.490 75.520 1.00 81.06 272 LEU A C 1
ATOM 2095 O O . LEU A 1 272 ? -54.013 -9.698 74.499 1.00 81.06 272 LEU A O 1
ATOM 2099 N N . ARG A 1 273 ? -55.990 -9.249 75.459 1.00 80.50 273 ARG A N 1
ATOM 2100 C CA . ARG A 1 273 ? -56.708 -9.087 74.182 1.00 80.50 273 ARG A CA 1
ATOM 2101 C C . ARG A 1 273 ? -56.233 -7.859 73.412 1.00 80.50 273 ARG A C 1
ATOM 2103 O O . ARG A 1 273 ? -56.074 -7.949 72.195 1.00 80.50 273 ARG A O 1
ATOM 2110 N N . GLY A 1 274 ? -55.979 -6.747 74.100 1.00 81.94 274 GLY A N 1
ATOM 2111 C CA . GLY A 1 274 ? -55.397 -5.547 73.499 1.00 81.94 274 GLY A CA 1
ATOM 2112 C C . GLY A 1 274 ? -54.019 -5.812 72.888 1.00 81.94 274 GLY A C 1
ATOM 2113 O O . GLY A 1 274 ? -53.767 -5.435 71.742 1.00 81.94 274 GLY A O 1
ATOM 2114 N N . VAL A 1 275 ? -53.154 -6.537 73.605 1.00 84.12 275 VAL A N 1
ATOM 2115 C CA . VAL A 1 275 ? -51.833 -6.952 73.100 1.00 84.12 275 VAL A CA 1
ATOM 2116 C C . VAL A 1 275 ? -51.961 -7.858 71.872 1.00 84.12 275 VAL A C 1
ATOM 2118 O O . VAL A 1 275 ? -51.279 -7.629 70.876 1.00 84.12 275 VAL A O 1
ATOM 2121 N N . ASN A 1 276 ? -52.871 -8.835 71.893 1.00 81.25 276 ASN A N 1
ATOM 2122 C CA . ASN A 1 276 ? -53.082 -9.752 70.768 1.00 81.25 276 ASN A CA 1
ATOM 2123 C C . ASN A 1 276 ? -53.576 -9.016 69.503 1.00 81.25 276 ASN A C 1
ATOM 2125 O O . ASN A 1 276 ? -53.071 -9.245 68.405 1.00 81.25 276 ASN A O 1
ATOM 2129 N N . LEU A 1 277 ? -54.493 -8.055 69.654 1.00 83.19 277 LEU A N 1
ATOM 2130 C CA . LEU A 1 277 ? -54.945 -7.202 68.546 1.00 83.19 277 LEU A CA 1
ATOM 2131 C C . LEU A 1 277 ? -53.805 -6.355 67.960 1.00 83.19 277 LEU A C 1
ATOM 2133 O O . LEU A 1 277 ? -53.692 -6.236 66.740 1.00 83.19 277 LEU A O 1
ATOM 2137 N N . SER A 1 278 ? -52.935 -5.807 68.813 1.00 82.94 278 SER A N 1
ATOM 2138 C CA . SER A 1 278 ? -51.737 -5.079 68.374 1.00 82.94 278 SER A CA 1
ATOM 2139 C C . SER A 1 278 ? -50.777 -5.983 67.587 1.00 82.94 278 SER A C 1
ATOM 2141 O O . SER A 1 278 ? -50.302 -5.613 66.513 1.00 82.94 278 SER A O 1
ATOM 2143 N N . GLN A 1 279 ? -50.558 -7.214 68.058 1.00 80.25 279 GLN A N 1
ATOM 2144 C CA . GLN A 1 279 ? -49.723 -8.203 67.368 1.00 80.25 279 GLN A CA 1
ATOM 2145 C C . GLN A 1 279 ? -50.319 -8.637 66.020 1.00 80.25 279 GLN A C 1
ATOM 2147 O O . GLN A 1 279 ? -49.584 -8.765 65.041 1.00 80.25 279 GLN A O 1
ATOM 2152 N N . GLN A 1 280 ? -51.642 -8.809 65.920 1.00 79.00 280 GLN A N 1
ATOM 2153 C CA . GLN A 1 280 ? -52.303 -9.066 64.634 1.00 79.00 280 GLN A CA 1
ATOM 2154 C C . GLN A 1 280 ? -52.107 -7.915 63.640 1.00 79.00 280 GLN A C 1
ATOM 2156 O O . GLN A 1 280 ? -51.869 -8.169 62.458 1.00 79.00 280 GLN A O 1
ATOM 2161 N N . ALA A 1 281 ? -52.161 -6.663 64.105 1.00 82.12 281 ALA A N 1
ATOM 2162 C CA . ALA A 1 281 ? -51.896 -5.505 63.256 1.00 82.12 281 ALA A CA 1
ATOM 2163 C C . ALA A 1 281 ? -50.445 -5.493 62.739 1.00 82.12 281 ALA A C 1
ATOM 2165 O O . ALA A 1 281 ? -50.222 -5.262 61.552 1.00 82.12 281 ALA A O 1
ATOM 2166 N N . GLN A 1 282 ? -49.467 -5.827 63.589 1.00 85.50 282 GLN A N 1
ATOM 2167 C CA . GLN A 1 282 ? -48.058 -5.950 63.186 1.00 85.50 282 GLN A CA 1
ATOM 2168 C C . GLN A 1 282 ? -47.827 -7.089 62.178 1.00 85.50 282 GLN A C 1
ATOM 2170 O O . GLN A 1 282 ? -47.067 -6.933 61.225 1.00 85.50 282 GLN A O 1
ATOM 2175 N N . LEU A 1 283 ? -48.510 -8.226 62.342 1.00 83.62 283 LEU A N 1
ATOM 2176 C CA . LEU A 1 283 ? -48.453 -9.348 61.397 1.00 83.62 283 LEU A CA 1
ATOM 2177 C C . LEU A 1 283 ? -48.981 -8.968 60.009 1.00 83.62 283 LEU A C 1
ATOM 2179 O O . LEU A 1 283 ? -48.379 -9.346 59.002 1.00 83.62 283 LEU A O 1
ATOM 2183 N N . LEU A 1 284 ? -50.079 -8.210 59.951 1.00 86.38 284 LEU A N 1
ATOM 2184 C CA . LEU A 1 284 ? -50.611 -7.671 58.697 1.00 86.38 284 LEU A CA 1
ATOM 2185 C C . LEU A 1 284 ? -49.616 -6.718 58.026 1.00 86.38 284 LEU A C 1
ATOM 2187 O O . LEU A 1 284 ? -49.407 -6.805 56.816 1.00 86.38 284 LEU A O 1
ATOM 2191 N N . ASP A 1 285 ? -48.950 -5.863 58.800 1.00 84.12 285 ASP A N 1
ATOM 2192 C CA . ASP A 1 285 ? -47.938 -4.945 58.272 1.00 84.12 285 ASP A CA 1
ATOM 2193 C C . ASP A 1 285 ? -46.708 -5.700 57.725 1.00 84.12 285 ASP A C 1
ATOM 2195 O O . ASP A 1 285 ? -46.203 -5.420 56.632 1.00 84.12 285 ASP A O 1
ATOM 2199 N N . HIS A 1 286 ? -46.294 -6.776 58.402 1.00 81.88 286 HIS A N 1
ATOM 2200 C CA . HIS A 1 286 ? -45.261 -7.685 57.897 1.00 81.88 286 HIS A CA 1
ATOM 2201 C C . HIS A 1 286 ? -45.663 -8.431 56.614 1.00 81.88 286 HIS A C 1
ATOM 2203 O O . HIS A 1 286 ? -44.826 -8.681 55.742 1.00 81.88 286 HIS A O 1
ATOM 2209 N N . GLN A 1 287 ? -46.936 -8.794 56.455 1.00 84.69 287 GLN A N 1
ATOM 2210 C CA . GLN A 1 287 ? -47.421 -9.400 55.212 1.00 84.69 287 GLN A CA 1
ATOM 2211 C C . GLN A 1 287 ? -47.430 -8.393 54.057 1.00 84.69 287 GLN A C 1
ATOM 2213 O O . GLN A 1 287 ? -47.010 -8.736 52.949 1.00 84.69 287 GLN A O 1
ATOM 2218 N N . ASN A 1 288 ? -47.828 -7.147 54.321 1.00 83.19 288 ASN A N 1
ATOM 2219 C CA . ASN A 1 288 ? -47.806 -6.071 53.330 1.00 83.19 288 ASN A CA 1
ATOM 2220 C C . ASN A 1 288 ? -46.378 -5.751 52.866 1.00 83.19 288 ASN A C 1
ATOM 2222 O O . ASN A 1 288 ? -46.131 -5.623 51.667 1.00 83.19 288 ASN A O 1
ATOM 2226 N N . THR A 1 289 ? -45.414 -5.702 53.788 1.00 86.12 289 THR A N 1
ATOM 2227 C CA . THR A 1 289 ? -43.997 -5.500 53.440 1.00 86.12 289 THR A CA 1
ATOM 2228 C C . THR A 1 289 ? -43.417 -6.676 52.649 1.00 86.12 289 THR A C 1
ATOM 2230 O O . THR A 1 289 ? -42.684 -6.454 51.686 1.00 86.12 289 THR A O 1
ATOM 2233 N N . ARG A 1 290 ? -43.801 -7.927 52.951 1.00 86.44 290 ARG A N 1
ATOM 2234 C CA . ARG A 1 290 ? -43.432 -9.095 52.122 1.00 86.44 290 ARG A CA 1
ATOM 2235 C C . ARG A 1 290 ? -43.979 -9.018 50.698 1.00 86.44 290 ARG A C 1
ATOM 2237 O O . ARG A 1 290 ? -43.270 -9.393 49.768 1.00 86.44 290 ARG A O 1
ATOM 2244 N N . LEU A 1 291 ? -45.220 -8.565 50.523 1.00 86.31 291 LEU A N 1
ATOM 2245 C CA . LEU A 1 291 ? -45.814 -8.371 49.197 1.00 86.31 291 LEU A CA 1
ATOM 2246 C C . LEU A 1 291 ? -45.064 -7.292 48.404 1.00 86.31 291 LEU A C 1
ATOM 2248 O O . LEU A 1 291 ? -44.732 -7.515 47.242 1.00 86.31 291 LEU A O 1
ATOM 2252 N N . ALA A 1 292 ? -44.722 -6.173 49.047 1.00 84.69 292 ALA A N 1
ATOM 2253 C CA . ALA A 1 292 ? -43.924 -5.116 48.426 1.00 84.69 292 ALA A CA 1
ATOM 2254 C C . ALA A 1 292 ? -42.520 -5.604 48.018 1.00 84.69 292 ALA A C 1
ATOM 2256 O O . ALA A 1 292 ? -42.033 -5.259 46.939 1.00 84.69 292 ALA A O 1
ATOM 2257 N N . LEU A 1 293 ? -41.885 -6.448 48.841 1.00 83.31 293 LEU A N 1
ATOM 2258 C CA . LEU A 1 293 ? -40.593 -7.055 48.518 1.00 83.31 293 LEU A CA 1
ATOM 2259 C C . LEU A 1 293 ? -40.694 -7.998 47.309 1.00 83.31 293 LEU A C 1
ATOM 2261 O O . LEU A 1 293 ? -39.874 -7.905 46.400 1.00 83.31 293 LEU A O 1
ATOM 2265 N N . ALA A 1 294 ? -41.727 -8.843 47.248 1.00 83.25 294 ALA A N 1
ATOM 2266 C CA . ALA A 1 294 ? -41.953 -9.736 46.111 1.00 83.25 294 ALA A CA 1
ATOM 2267 C C . ALA A 1 294 ? -42.196 -8.965 44.796 1.00 83.25 294 ALA A C 1
ATOM 2269 O O . ALA A 1 294 ? -41.698 -9.357 43.739 1.00 83.25 294 ALA A O 1
ATOM 2270 N N . GLU A 1 295 ? -42.910 -7.832 44.844 1.00 86.81 295 GLU A N 1
ATOM 2271 C CA . GLU A 1 295 ? -43.043 -6.941 43.684 1.00 86.81 295 GLU A CA 1
ATOM 2272 C C . GLU A 1 295 ? -41.701 -6.332 43.255 1.00 86.81 295 GLU A C 1
ATOM 2274 O O . GLU A 1 295 ? -41.434 -6.209 42.056 1.00 86.81 295 GLU A O 1
ATOM 2279 N N . ALA A 1 296 ? -40.850 -5.941 44.208 1.00 82.69 296 ALA A N 1
ATOM 2280 C CA . ALA A 1 296 ? -39.525 -5.404 43.911 1.00 82.69 296 ALA A CA 1
ATOM 2281 C C . ALA A 1 296 ? -38.615 -6.468 43.273 1.00 82.69 296 ALA A C 1
ATOM 2283 O O . ALA A 1 296 ? -37.990 -6.197 42.247 1.00 82.69 296 ALA A O 1
ATOM 2284 N N . GLU A 1 297 ? -38.600 -7.691 43.809 1.00 85.38 297 GLU A N 1
ATOM 2285 C CA . GLU A 1 297 ? -37.862 -8.830 43.246 1.00 85.38 297 GLU A CA 1
ATOM 2286 C C . GLU A 1 297 ? -38.327 -9.158 41.820 1.00 85.38 297 GLU A C 1
ATOM 2288 O O . GLU A 1 297 ? -37.502 -9.330 40.918 1.00 85.38 297 GLU A O 1
ATOM 2293 N N . SER A 1 298 ? -39.642 -9.154 41.573 1.00 87.06 298 SER A N 1
ATOM 2294 C CA . SER A 1 298 ? -40.195 -9.356 40.228 1.00 87.06 298 SER A CA 1
ATOM 2295 C C . SER A 1 298 ? -39.752 -8.266 39.247 1.00 87.06 298 SER A C 1
ATOM 2297 O O . SER A 1 298 ? -39.445 -8.575 38.093 1.00 87.06 298 SER A O 1
ATOM 2299 N N . LYS A 1 299 ? -39.702 -6.996 39.676 1.00 88.19 299 LYS A N 1
ATOM 2300 C CA . LYS A 1 299 ? -39.233 -5.879 38.836 1.00 88.19 299 LYS A CA 1
ATOM 2301 C C . LYS A 1 299 ? -37.748 -6.005 38.506 1.00 88.19 299 LYS A C 1
ATOM 2303 O O . LYS A 1 299 ? -37.368 -5.765 37.362 1.00 88.19 299 LYS A O 1
ATOM 2308 N N . VAL A 1 300 ? -36.925 -6.410 39.476 1.00 86.50 300 VAL A N 1
ATOM 2309 C CA . VAL A 1 300 ? -35.493 -6.660 39.257 1.00 86.50 300 VAL A CA 1
ATOM 2310 C C . VAL A 1 300 ? -35.301 -7.802 38.264 1.00 86.50 300 VAL A C 1
ATOM 2312 O O . VAL A 1 300 ? -34.594 -7.615 37.281 1.00 86.50 300 VAL A O 1
ATOM 2315 N N . SER A 1 301 ? -35.991 -8.932 38.442 1.00 86.00 301 SER A N 1
ATOM 2316 C CA . SER A 1 301 ? -35.909 -10.072 37.517 1.00 86.00 301 SER A CA 1
ATOM 2317 C C . SER A 1 301 ? -36.292 -9.691 36.080 1.00 86.00 301 SER A C 1
ATOM 2319 O O . SER A 1 301 ? -35.580 -10.038 35.136 1.00 86.00 301 SER A O 1
ATOM 2321 N N . MET A 1 302 ? -37.359 -8.901 35.905 1.00 87.50 302 MET A N 1
ATOM 2322 C CA . MET A 1 302 ? -37.729 -8.350 34.597 1.00 87.50 302 MET A CA 1
ATOM 2323 C C . MET A 1 302 ? -36.639 -7.449 34.002 1.00 87.50 302 MET A C 1
ATOM 2325 O O . MET A 1 302 ? -36.339 -7.562 32.814 1.00 87.50 302 MET A O 1
ATOM 2329 N N . ALA A 1 303 ? -36.048 -6.559 34.803 1.00 83.69 303 ALA A N 1
ATOM 2330 C CA . ALA A 1 303 ? -34.984 -5.670 34.344 1.00 83.69 303 ALA A CA 1
ATOM 2331 C C . ALA A 1 303 ? -33.725 -6.453 33.934 1.00 83.69 303 ALA A C 1
ATOM 2333 O O . ALA A 1 303 ? -33.096 -6.123 32.928 1.00 83.69 303 ALA A O 1
ATOM 2334 N N . THR A 1 304 ? -33.385 -7.524 34.658 1.00 84.88 304 THR A N 1
ATOM 2335 C CA . THR A 1 304 ? -32.278 -8.421 34.303 1.00 84.88 304 THR A CA 1
ATOM 2336 C C . THR A 1 304 ? -32.540 -9.126 32.972 1.00 84.88 304 THR A C 1
ATOM 2338 O O . THR A 1 304 ? -31.680 -9.096 32.096 1.00 84.88 304 THR A O 1
ATOM 2341 N N . ALA A 1 305 ? -33.746 -9.665 32.764 1.00 82.94 305 ALA A N 1
ATOM 2342 C CA . ALA A 1 305 ? -34.119 -10.301 31.499 1.00 82.94 305 ALA A CA 1
ATOM 2343 C C . ALA A 1 305 ? -34.083 -9.316 30.312 1.00 82.94 305 ALA A C 1
ATOM 2345 O O . ALA A 1 305 ? -33.625 -9.656 29.222 1.00 82.94 305 ALA A O 1
ATOM 2346 N N . GLN A 1 306 ? -34.515 -8.067 30.518 1.00 84.56 306 GLN A N 1
ATOM 2347 C CA . GLN A 1 306 ? -34.420 -7.015 29.499 1.00 84.56 306 GLN A CA 1
ATOM 2348 C C . GLN A 1 306 ? -32.966 -6.652 29.169 1.00 84.56 306 GLN A C 1
ATOM 2350 O O . GLN A 1 306 ? -32.644 -6.423 28.001 1.00 84.56 306 GLN A O 1
ATOM 2355 N N . ALA A 1 307 ? -32.083 -6.619 30.170 1.00 81.56 307 ALA A N 1
ATOM 2356 C CA . ALA A 1 307 ? -30.660 -6.363 29.966 1.00 81.56 307 ALA A CA 1
ATOM 2357 C C . ALA A 1 307 ? -29.974 -7.499 29.184 1.00 81.56 307 ALA A C 1
ATOM 2359 O O . ALA A 1 307 ? -29.170 -7.225 28.292 1.00 81.56 307 ALA A O 1
ATOM 2360 N N . GLU A 1 308 ? -30.320 -8.759 29.464 1.00 83.25 308 GLU A N 1
ATOM 2361 C CA . GLU A 1 308 ? -29.827 -9.912 28.698 1.00 83.25 308 GLU A CA 1
ATOM 2362 C C . GLU A 1 308 ? -30.310 -9.876 27.244 1.00 83.25 308 GLU A C 1
ATOM 2364 O O . GLU A 1 308 ? -29.494 -9.991 26.329 1.00 83.25 308 GLU A O 1
ATOM 2369 N N . HIS A 1 309 ? -31.594 -9.592 27.014 1.00 84.88 309 HIS A N 1
ATOM 2370 C CA . HIS A 1 309 ? -32.129 -9.427 25.661 1.00 84.88 309 HIS A CA 1
ATOM 2371 C C . HIS A 1 309 ? -31.432 -8.282 24.902 1.00 84.88 309 HIS A C 1
ATOM 2373 O O . HIS A 1 309 ? -31.081 -8.424 23.732 1.00 84.88 309 HIS A O 1
ATOM 2379 N N . ALA A 1 310 ? -31.176 -7.139 25.550 1.00 81.88 310 ALA A N 1
ATOM 2380 C CA . ALA A 1 310 ? -30.439 -6.035 24.930 1.00 81.88 310 ALA A CA 1
ATOM 2381 C C . ALA A 1 310 ? -29.006 -6.440 24.538 1.00 81.88 310 ALA A C 1
ATOM 2383 O O . ALA A 1 310 ? -28.512 -6.041 23.481 1.00 81.88 310 ALA A O 1
ATOM 2384 N N . LYS A 1 311 ? -28.351 -7.271 25.356 1.00 84.94 311 LYS A N 1
ATOM 2385 C CA . LYS A 1 311 ? -27.018 -7.812 25.072 1.00 84.94 311 LYS A CA 1
ATOM 2386 C C . LYS A 1 311 ? -27.026 -8.752 23.862 1.00 84.94 311 LYS A C 1
ATOM 2388 O O . LYS A 1 311 ? -26.123 -8.665 23.033 1.00 84.94 311 LYS A O 1
ATOM 2393 N N . GLU A 1 312 ? -28.042 -9.603 23.727 1.00 84.06 312 GLU A N 1
ATOM 2394 C CA . GLU A 1 312 ? -28.210 -10.472 22.553 1.00 84.06 312 GLU A CA 1
ATOM 2395 C C . GLU A 1 312 ? -28.457 -9.674 21.269 1.00 84.06 312 GLU A C 1
ATOM 2397 O O . GLU A 1 312 ? -27.835 -9.954 20.245 1.00 84.06 312 GLU A O 1
ATOM 2402 N N . VAL A 1 313 ? -29.292 -8.631 21.327 1.00 84.00 313 VAL A N 1
ATOM 2403 C CA . VAL A 1 313 ? -29.551 -7.748 20.177 1.00 84.00 313 VAL A CA 1
ATOM 2404 C C . VAL A 1 313 ? -28.272 -7.044 19.715 1.00 84.00 313 VAL A C 1
ATOM 2406 O O . VAL A 1 313 ? -27.999 -6.991 18.517 1.00 84.00 313 VAL A O 1
ATOM 2409 N N . LEU A 1 314 ? -27.451 -6.548 20.646 1.00 82.75 314 LEU A N 1
ATOM 2410 C CA . LEU A 1 314 ? -26.161 -5.939 20.306 1.00 82.75 314 LEU A CA 1
ATOM 2411 C C . LEU A 1 314 ? -25.180 -6.955 19.700 1.00 82.75 314 LEU A C 1
ATOM 2413 O O . LEU A 1 314 ? -24.468 -6.625 18.752 1.00 82.75 314 LEU A O 1
ATOM 2417 N N . ALA A 1 315 ? -25.163 -8.194 20.198 1.00 81.06 315 ALA A N 1
ATOM 2418 C CA . ALA A 1 315 ? -24.330 -9.261 19.644 1.00 81.06 315 ALA A CA 1
ATOM 2419 C C . ALA A 1 315 ? -24.762 -9.674 18.225 1.00 81.06 315 ALA A C 1
ATOM 2421 O O . ALA A 1 315 ? -23.908 -9.966 17.388 1.00 81.06 315 ALA A O 1
ATOM 2422 N N . LEU A 1 316 ? -26.068 -9.677 17.937 1.00 80.81 316 LEU A N 1
ATOM 2423 C CA . LEU A 1 316 ? -26.588 -9.893 16.584 1.00 80.81 316 LEU A CA 1
ATOM 2424 C C . LEU A 1 316 ? -26.204 -8.743 15.647 1.00 80.81 316 LEU A C 1
ATOM 2426 O O . LEU A 1 316 ? -25.690 -9.003 14.564 1.00 80.81 316 LEU A O 1
ATOM 2430 N N . GLY A 1 317 ? -26.336 -7.491 16.096 1.00 82.75 317 GLY A N 1
ATOM 2431 C CA . GLY A 1 317 ? -25.898 -6.328 15.320 1.00 82.75 317 GLY A CA 1
ATOM 2432 C C . GLY A 1 317 ? -24.405 -6.366 14.968 1.00 82.75 317 GLY A C 1
ATOM 2433 O O . GLY A 1 317 ? -24.029 -6.040 13.846 1.00 82.75 317 GLY A O 1
ATOM 2434 N N . ALA A 1 318 ? -23.550 -6.835 15.884 1.00 79.25 318 ALA A N 1
ATOM 2435 C CA . ALA A 1 318 ? -22.123 -7.019 15.610 1.00 79.25 318 ALA A CA 1
ATOM 2436 C C . ALA A 1 318 ? -21.859 -8.085 14.527 1.00 79.25 318 ALA A C 1
ATOM 2438 O O . ALA A 1 318 ? -21.018 -7.878 13.654 1.00 79.25 318 ALA A O 1
ATOM 2439 N N . LYS A 1 319 ? -22.609 -9.196 14.534 1.00 81.50 319 LYS A N 1
ATOM 2440 C CA . LYS A 1 319 ? -22.510 -10.236 13.494 1.00 81.50 319 LYS A CA 1
ATOM 2441 C C . LYS A 1 319 ? -23.003 -9.756 12.131 1.00 81.50 319 LYS A C 1
ATOM 2443 O O . LYS A 1 319 ? -22.398 -10.090 11.116 1.00 81.50 319 LYS A O 1
ATOM 2448 N N . ASP A 1 320 ? -24.069 -8.961 12.097 1.00 84.06 320 ASP A N 1
ATOM 2449 C CA . ASP A 1 320 ? -24.562 -8.360 10.853 1.00 84.06 320 ASP A CA 1
ATOM 2450 C C . ASP A 1 320 ? -23.527 -7.392 10.257 1.00 84.06 320 ASP A C 1
ATOM 2452 O O . ASP A 1 320 ? -23.345 -7.346 9.038 1.00 84.06 320 ASP A O 1
ATOM 2456 N N . GLN A 1 321 ? -22.789 -6.673 11.109 1.00 81.06 321 GLN A N 1
ATOM 2457 C CA . GLN A 1 321 ? -21.679 -5.813 10.698 1.00 81.06 321 GLN A CA 1
ATOM 2458 C C . GLN A 1 321 ? -20.518 -6.622 10.082 1.00 81.06 321 GLN A C 1
ATOM 2460 O O . GLN A 1 321 ? -20.009 -6.244 9.026 1.00 81.06 321 GLN A O 1
ATOM 2465 N N . GLU A 1 322 ? -20.133 -7.751 10.692 1.00 83.25 322 GLU A N 1
ATOM 2466 C CA . GLU A 1 322 ? -19.119 -8.670 10.143 1.00 83.25 322 GLU A CA 1
ATOM 2467 C C . GLU A 1 322 ? -19.548 -9.264 8.793 1.00 83.25 322 GLU A C 1
ATOM 2469 O O . GLU A 1 322 ? -18.750 -9.339 7.858 1.00 83.25 322 GLU A O 1
ATOM 2474 N N . LEU A 1 323 ? -20.819 -9.651 8.649 1.00 84.12 323 LEU A N 1
ATOM 2475 C CA . LEU A 1 323 ? -21.358 -10.136 7.375 1.00 84.12 323 LEU A CA 1
ATOM 2476 C C . LEU A 1 323 ? -21.310 -9.054 6.289 1.00 84.12 323 LEU A C 1
ATOM 2478 O O . LEU A 1 323 ? -20.963 -9.347 5.144 1.00 84.12 323 LEU A O 1
ATOM 2482 N N . LEU A 1 324 ? -21.614 -7.804 6.641 1.00 85.62 324 LEU A N 1
ATOM 2483 C CA . LEU A 1 324 ? -21.509 -6.658 5.737 1.00 85.62 324 LEU A CA 1
ATOM 2484 C C . LEU A 1 324 ? -20.072 -6.418 5.261 1.00 85.62 324 LEU A C 1
ATOM 2486 O O . LEU A 1 324 ? -19.865 -6.143 4.079 1.00 85.62 324 LEU A O 1
ATOM 2490 N N . GLU A 1 325 ? -19.088 -6.536 6.153 1.00 84.19 325 GLU A N 1
ATOM 2491 C CA . GLU A 1 325 ? -17.661 -6.477 5.811 1.00 84.19 325 GLU A CA 1
ATOM 2492 C C . GLU A 1 325 ? -17.284 -7.591 4.825 1.00 84.19 325 GLU A C 1
ATOM 2494 O O . GLU A 1 325 ? -16.738 -7.306 3.763 1.00 84.19 325 GLU A O 1
ATOM 2499 N N . ILE A 1 326 ? -17.667 -8.844 5.101 1.00 85.44 326 ILE A N 1
ATOM 2500 C CA . ILE A 1 326 ? -17.397 -9.985 4.208 1.00 85.44 326 ILE A CA 1
ATOM 2501 C C . ILE A 1 326 ? -18.012 -9.769 2.818 1.00 85.44 326 ILE A C 1
ATOM 2503 O O . ILE A 1 326 ? -17.358 -10.020 1.803 1.00 85.44 326 ILE A O 1
ATOM 2507 N N . VAL A 1 327 ? -19.256 -9.284 2.750 1.00 85.31 327 VAL A N 1
ATOM 2508 C CA . VAL A 1 327 ? -19.935 -8.997 1.477 1.00 85.31 327 VAL A CA 1
ATOM 2509 C C . VAL A 1 327 ? -19.218 -7.893 0.700 1.00 85.31 327 VAL A C 1
ATOM 2511 O O . VAL A 1 327 ? -19.072 -8.011 -0.516 1.00 85.31 327 VAL A O 1
ATOM 2514 N N . LYS A 1 328 ? -18.727 -6.842 1.371 1.00 86.38 328 LYS A N 1
ATOM 2515 C CA . LYS A 1 328 ? -17.924 -5.797 0.716 1.00 86.38 328 LYS A CA 1
ATOM 2516 C C . LYS A 1 328 ? -16.631 -6.360 0.134 1.00 86.38 328 LYS A C 1
ATOM 2518 O O . LYS A 1 328 ? -16.301 -6.025 -1.001 1.00 86.38 328 LYS A O 1
ATOM 2523 N N . THR A 1 329 ? -15.937 -7.229 0.867 1.00 85.69 329 THR A N 1
ATOM 2524 C CA . THR A 1 329 ? -14.705 -7.873 0.388 1.00 85.69 329 THR A CA 1
ATOM 2525 C C . THR A 1 329 ? -14.980 -8.745 -0.835 1.00 85.69 329 THR A C 1
ATOM 2527 O O . THR A 1 329 ? -14.298 -8.617 -1.845 1.00 85.69 329 THR A O 1
ATOM 2530 N N . LEU A 1 330 ? -16.048 -9.547 -0.804 1.00 85.44 330 LEU A N 1
ATOM 2531 C CA . LEU A 1 330 ? -16.459 -10.374 -1.943 1.00 85.44 330 LEU A CA 1
ATOM 2532 C C . LEU A 1 330 ? -16.835 -9.545 -3.177 1.00 85.44 330 LEU A C 1
ATOM 2534 O O . LEU A 1 330 ? -16.513 -9.933 -4.298 1.00 85.44 330 LEU A O 1
ATOM 2538 N N . LEU A 1 331 ? -17.502 -8.403 -2.989 1.00 84.81 331 LEU A N 1
ATOM 2539 C CA . LEU A 1 331 ? -17.815 -7.483 -4.085 1.00 84.81 331 LEU A CA 1
ATOM 2540 C C . LEU A 1 331 ? -16.548 -6.855 -4.674 1.00 84.81 331 LEU A C 1
ATOM 2542 O O . LEU A 1 331 ? -16.435 -6.758 -5.895 1.00 84.81 331 LEU A O 1
ATOM 2546 N N . ALA A 1 332 ? -15.583 -6.475 -3.834 1.00 80.75 332 ALA A N 1
ATOM 2547 C CA . ALA A 1 332 ? -14.296 -5.952 -4.286 1.00 80.75 332 ALA A CA 1
ATOM 2548 C C . ALA A 1 332 ? -13.493 -7.007 -5.071 1.00 80.75 332 ALA A C 1
ATOM 2550 O O . ALA A 1 332 ? -12.950 -6.703 -6.138 1.00 80.75 332 ALA A O 1
ATOM 2551 N N . ASP A 1 333 ? -13.482 -8.253 -4.594 1.00 83.44 333 ASP A N 1
ATOM 2552 C CA . ASP A 1 333 ? -12.844 -9.385 -5.271 1.00 83.44 333 ASP A CA 1
ATOM 2553 C C . ASP A 1 333 ? -13.524 -9.691 -6.613 1.00 83.44 333 ASP A C 1
ATOM 2555 O O . ASP A 1 333 ? -12.849 -9.898 -7.623 1.00 83.44 333 ASP A O 1
ATOM 2559 N N . GLN A 1 334 ? -14.862 -9.654 -6.667 1.00 84.50 334 GLN A N 1
ATOM 2560 C CA . GLN A 1 334 ? -15.623 -9.814 -7.910 1.00 84.50 334 GLN A CA 1
ATOM 2561 C C . GLN A 1 334 ? -15.296 -8.701 -8.916 1.00 84.50 334 GLN A C 1
ATOM 2563 O O . GLN A 1 334 ? -15.145 -8.965 -10.111 1.00 84.50 334 GLN A O 1
ATOM 2568 N N . GLU A 1 335 ? -15.170 -7.459 -8.451 1.00 80.12 335 GLU A N 1
ATOM 2569 C CA . GLU A 1 335 ? -14.839 -6.321 -9.304 1.00 80.12 335 GLU A CA 1
ATOM 2570 C C . GLU A 1 335 ? -13.412 -6.441 -9.867 1.00 80.12 335 GLU A C 1
ATOM 2572 O O . GLU A 1 335 ? -13.198 -6.192 -11.058 1.00 80.12 335 GLU A O 1
ATOM 2577 N N . GLN A 1 336 ? -12.448 -6.893 -9.054 1.00 77.00 336 GLN A N 1
ATOM 2578 C CA . GLN A 1 336 ? -11.090 -7.214 -9.510 1.00 77.00 336 GLN A CA 1
ATOM 2579 C C . GLN A 1 336 ? -11.072 -8.358 -10.525 1.00 77.00 336 GLN A C 1
ATOM 2581 O O . GLN A 1 336 ? -10.385 -8.247 -11.546 1.00 77.00 336 GLN A O 1
ATOM 2586 N N . LEU A 1 337 ? -11.846 -9.422 -10.290 1.00 76.88 337 LEU A N 1
ATOM 2587 C CA . LEU A 1 337 ? -11.984 -10.531 -11.235 1.00 76.88 337 LEU A CA 1
ATOM 2588 C C . LEU A 1 337 ? -12.569 -10.052 -12.568 1.00 76.88 337 LEU A C 1
ATOM 2590 O O . LEU A 1 337 ? -12.063 -10.405 -13.629 1.00 76.88 337 LEU A O 1
ATOM 2594 N N . SER A 1 338 ? -13.597 -9.199 -12.531 1.00 71.75 338 SER A N 1
ATOM 2595 C CA . SER A 1 338 ? -14.211 -8.662 -13.750 1.00 71.75 338 SER A CA 1
ATOM 2596 C C . SER A 1 338 ? -13.225 -7.839 -14.586 1.00 71.75 338 SER A C 1
ATOM 2598 O O . SER A 1 338 ? -13.205 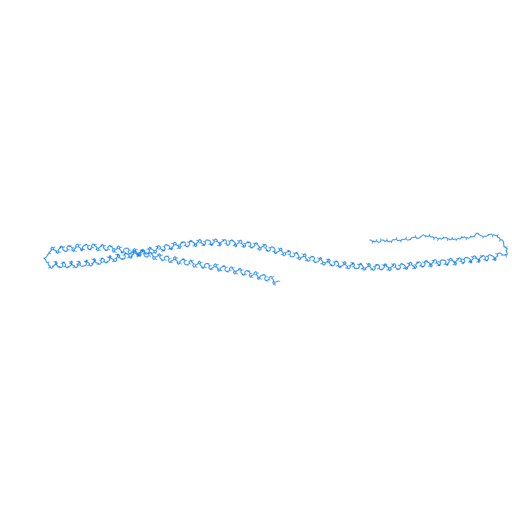-7.972 -15.804 1.00 71.75 338 SER A O 1
ATOM 2600 N N . LYS A 1 339 ? -12.348 -7.065 -13.929 1.00 73.81 339 LYS A N 1
ATOM 2601 C CA . LYS A 1 339 ? -11.300 -6.261 -14.578 1.00 73.81 339 LYS A CA 1
ATOM 2602 C C . LYS A 1 339 ? -10.145 -7.095 -15.126 1.00 73.81 339 LYS A C 1
ATOM 2604 O O . LYS A 1 339 ? -9.410 -6.609 -15.973 1.00 73.81 339 LYS A O 1
ATOM 2609 N N . SER A 1 340 ? -9.948 -8.314 -14.625 1.00 68.62 340 SER A N 1
ATOM 2610 C CA . SER A 1 340 ? -8.917 -9.234 -15.126 1.00 68.62 340 SER A CA 1
ATOM 2611 C C . SER A 1 340 ? -9.424 -10.161 -16.237 1.00 68.62 340 SER A C 1
ATOM 2613 O O . SER A 1 340 ? -8.614 -10.785 -16.917 1.00 68.62 340 SER A O 1
ATOM 2615 N N . LEU A 1 341 ? -10.742 -10.225 -16.447 1.00 63.34 341 LEU A N 1
ATOM 2616 C CA . LEU A 1 341 ? -11.403 -10.993 -17.508 1.00 63.34 341 LEU A CA 1
ATOM 2617 C C . LEU A 1 341 ? -11.800 -10.154 -18.742 1.00 63.34 341 LEU A C 1
ATOM 2619 O O . LEU A 1 341 ? -12.229 -10.741 -19.735 1.00 63.34 341 LEU A O 1
ATOM 2623 N N . SER A 1 342 ? -11.668 -8.823 -18.690 1.00 48.97 342 SER A N 1
ATOM 2624 C CA . SER A 1 342 ? -11.908 -7.879 -19.801 1.00 48.97 342 SER A CA 1
ATOM 2625 C C . SER A 1 342 ? -10.614 -7.418 -20.459 1.00 48.97 342 SER A C 1
ATOM 2627 O O . SER A 1 342 ? -10.559 -7.394 -21.704 1.00 48.97 342 SER A O 1
#

Foldseek 3Di:
DDDDDDDDDDDDDDDDDDDDDDDDDDDDDDDDDDCPVVVVVVVVVVVVVVVVVVVVVVVVVVVVVVVVVVVVVVVVVVVVVVVVVVVVVVVVVVVVVVVVVVVVVVVVVVVVVVVVVVVVVVVVVVVVVVVVVVVVVVVVVVVVVVVVVVVVVVVVVVVVVVVVVVVVVVVVVVVVVVVVVVVVVVVVVVVVVVVVVVVVVLVVVVVVLVVVLVVLVVVLVVLVVVLVVLVVVVVPDVPDVPVSVVVNVVSVVVNVVSVVVNVVSVVVVVVSVVVVVVVVVVVVVVVVVVVVVVVVVVVVVVVVVVVVVVVVVVVVVVVVVVVVVVVVVVVVVVVVVVVVVD